Protein AF-A4RTH2-F1 (afdb_monomer)

Structure (mmCIF, N/CA/C/O backbone):
data_AF-A4RTH2-F1
#
_entry.id   AF-A4RTH2-F1
#
loop_
_atom_site.group_PDB
_atom_site.id
_atom_site.type_symbol
_atom_site.label_atom_id
_atom_site.label_alt_id
_atom_site.label_comp_id
_atom_site.label_asym_id
_atom_site.label_entity_id
_atom_site.label_seq_id
_atom_site.pdbx_PDB_ins_code
_atom_site.Cartn_x
_atom_site.Cartn_y
_atom_site.Cartn_z
_atom_site.occupancy
_atom_site.B_iso_or_equiv
_atom_site.auth_seq_id
_atom_site.auth_comp_id
_atom_site.auth_asym_id
_atom_site.auth_atom_id
_atom_site.pdbx_PDB_model_num
ATOM 1 N N . MET A 1 1 ? -49.898 46.839 69.688 1.00 31.91 1 MET A N 1
ATOM 2 C CA . MET A 1 1 ? -51.102 46.061 70.054 1.00 31.91 1 MET A CA 1
ATOM 3 C C . MET A 1 1 ? -50.926 44.658 69.497 1.00 31.91 1 MET A C 1
ATOM 5 O O . MET A 1 1 ? -50.673 44.602 68.300 1.00 31.91 1 MET A O 1
ATOM 9 N N . PRO A 1 2 ? -51.066 43.556 70.252 1.00 41.81 2 PRO A N 1
ATOM 10 C CA . PRO A 1 2 ? -51.029 43.333 71.705 1.00 41.81 2 PRO A CA 1
ATOM 11 C C . PRO A 1 2 ? -49.731 42.572 72.119 1.00 41.81 2 PRO A C 1
ATOM 13 O O . PRO A 1 2 ? -49.060 42.001 71.272 1.00 41.81 2 PRO A O 1
ATOM 16 N N . CYS A 1 3 ? -49.214 42.792 73.337 1.00 32.62 3 CYS A N 1
ATOM 17 C CA . CYS A 1 3 ? -49.199 41.840 74.478 1.00 32.62 3 CYS A CA 1
ATOM 18 C C . CYS A 1 3 ? -48.156 40.712 74.337 1.00 32.62 3 CYS A C 1
ATOM 20 O O . CYS A 1 3 ? -48.051 40.101 73.292 1.00 32.62 3 CYS A O 1
ATOM 22 N N . ALA A 1 4 ? -47.388 40.287 75.335 1.00 39.75 4 ALA A N 1
ATOM 23 C CA . ALA A 1 4 ? -47.245 40.568 76.764 1.00 39.75 4 ALA A CA 1
ATOM 24 C C . ALA A 1 4 ? -46.044 39.679 77.203 1.00 39.75 4 ALA A C 1
ATOM 26 O O . ALA A 1 4 ? -45.861 38.614 76.627 1.00 39.75 4 ALA A O 1
ATOM 27 N N . ARG A 1 5 ? -45.114 40.171 78.044 1.00 36.84 5 ARG A N 1
ATOM 28 C CA . ARG A 1 5 ? -44.850 39.686 79.430 1.00 36.84 5 ARG A CA 1
ATOM 29 C C . ARG A 1 5 ? -44.606 38.156 79.541 1.00 36.84 5 ARG A C 1
ATOM 31 O O . ARG A 1 5 ? -45.410 37.383 79.064 1.00 36.84 5 ARG A O 1
ATOM 38 N N . ALA A 1 6 ? -43.644 37.610 80.280 1.00 38.53 6 ALA A N 1
ATOM 39 C CA . ALA A 1 6 ? -42.723 38.108 81.296 1.00 38.53 6 ALA A CA 1
ATOM 40 C C . ALA A 1 6 ? -41.872 36.914 81.815 1.00 38.53 6 ALA A C 1
ATOM 42 O O . ALA A 1 6 ? -42.207 35.774 81.517 1.00 38.53 6 ALA A O 1
ATOM 43 N N . VAL A 1 7 ? -40.916 37.210 82.716 1.00 43.09 7 VAL A N 1
ATOM 44 C CA . VAL A 1 7 ? -40.439 36.363 83.850 1.00 43.09 7 VAL A CA 1
ATOM 45 C C . VAL A 1 7 ? -39.517 35.188 83.454 1.00 43.09 7 VAL A C 1
ATOM 47 O O . VAL A 1 7 ? -39.941 34.249 82.803 1.00 43.09 7 VAL A O 1
ATOM 50 N N . ALA A 1 8 ? -38.196 35.267 83.650 1.00 36.25 8 ALA A N 1
ATOM 51 C CA . ALA A 1 8 ? -37.380 35.227 84.882 1.00 36.25 8 ALA A CA 1
ATOM 52 C C . ALA A 1 8 ? -36.984 33.809 85.350 1.00 36.25 8 ALA A C 1
ATOM 54 O O . ALA A 1 8 ? -37.755 32.867 85.226 1.00 36.25 8 ALA A O 1
ATOM 55 N N . LEU A 1 9 ? -35.798 33.770 85.982 1.00 38.84 9 LEU A N 1
ATOM 56 C CA . LEU A 1 9 ? -35.181 32.732 86.830 1.00 38.84 9 LEU A CA 1
ATOM 57 C C . LEU A 1 9 ? -34.239 31.709 86.158 1.00 38.84 9 LEU A C 1
ATOM 59 O O . LEU A 1 9 ? -34.638 30.701 85.590 1.00 38.84 9 LEU A O 1
ATOM 63 N N . ALA A 1 10 ? -32.939 31.971 86.338 1.00 38.12 10 ALA A N 1
ATOM 64 C CA . ALA A 1 10 ? -31.862 30.974 86.437 1.00 38.12 10 ALA A CA 1
ATOM 65 C C . ALA A 1 10 ? -31.925 30.257 87.823 1.00 38.12 10 ALA A C 1
ATOM 67 O O . ALA A 1 10 ? -32.810 30.624 88.601 1.00 38.12 10 ALA A O 1
ATOM 68 N N . PRO A 1 11 ? -30.992 29.366 88.260 1.00 48.47 11 PRO A N 1
ATOM 69 C CA . PRO A 1 11 ? -29.831 28.744 87.599 1.00 48.47 11 PRO A CA 1
ATOM 70 C C . PRO A 1 11 ? -29.612 27.229 87.936 1.00 48.47 11 PRO A C 1
ATOM 72 O O . PRO A 1 11 ? -30.361 26.604 88.676 1.00 48.47 11 PRO A O 1
ATOM 75 N N . ALA A 1 12 ? -28.464 26.712 87.470 1.00 39.22 12 ALA A N 1
ATOM 76 C CA . ALA A 1 12 ? -27.583 25.724 88.121 1.00 39.22 12 ALA A CA 1
ATOM 77 C C . ALA A 1 12 ? -27.890 24.211 88.027 1.00 39.22 12 ALA A C 1
ATOM 79 O O . ALA A 1 12 ? -28.678 23.660 88.787 1.00 39.22 12 ALA A O 1
ATOM 80 N N . ARG A 1 13 ? -27.051 23.507 87.248 1.00 38.81 13 ARG A N 1
ATOM 81 C CA . ARG A 1 13 ? -26.022 22.574 87.767 1.00 38.81 13 ARG A CA 1
ATOM 82 C C . ARG A 1 13 ? -25.055 22.160 86.642 1.00 38.81 13 ARG A C 1
ATOM 84 O O . ARG A 1 13 ? -25.462 21.611 85.629 1.00 38.81 13 ARG A O 1
ATOM 91 N N . ALA A 1 14 ? -23.774 22.473 86.833 1.00 39.62 14 ALA A N 1
ATOM 92 C CA . ALA A 1 14 ? -22.625 21.945 86.084 1.00 39.62 14 ALA A CA 1
ATOM 93 C C . ALA A 1 14 ? -22.274 20.523 86.605 1.00 39.62 14 ALA A C 1
ATOM 95 O O . ALA A 1 14 ? -22.963 20.070 87.523 1.00 39.62 14 ALA A O 1
ATOM 96 N N . PRO A 1 15 ? -21.179 19.843 86.195 1.00 48.41 15 PRO A N 1
ATOM 97 C CA . PRO A 1 15 ? -20.229 20.082 85.096 1.00 48.41 15 PRO A CA 1
ATOM 98 C C . PRO A 1 15 ? -19.952 18.802 84.260 1.00 48.41 15 PRO A C 1
ATOM 100 O O . PRO A 1 15 ? -20.220 17.698 84.710 1.00 48.41 15 PRO A O 1
ATOM 103 N N . CYS A 1 16 ? -19.304 18.909 83.096 1.00 34.03 16 CYS A N 1
ATOM 104 C CA . CYS A 1 16 ? -18.166 18.025 82.803 1.00 34.03 16 CYS A CA 1
ATOM 105 C C . CYS A 1 16 ? -17.363 18.523 81.604 1.00 34.03 16 CYS A C 1
ATOM 107 O O . CYS A 1 16 ? -17.880 18.772 80.519 1.00 34.03 16 CYS A O 1
ATOM 109 N N . ALA A 1 17 ? -16.070 18.677 81.850 1.00 38.00 17 ALA A N 1
ATOM 110 C CA . ALA A 1 17 ? -15.058 19.051 80.889 1.00 38.00 17 ALA A CA 1
ATOM 111 C C . ALA A 1 17 ? -14.886 17.991 79.791 1.00 38.00 17 ALA A C 1
ATOM 113 O O . ALA A 1 17 ? -14.966 16.798 80.062 1.00 38.00 17 ALA A O 1
ATOM 114 N N . THR A 1 18 ? -14.506 18.418 78.586 1.00 42.62 18 THR A N 1
ATOM 115 C CA . THR A 1 18 ? -13.277 17.944 77.922 1.00 42.62 18 THR A CA 1
ATOM 116 C C . THR A 1 18 ? -12.949 18.816 76.708 1.00 42.62 18 THR A C 1
ATOM 118 O O . THR A 1 18 ? -13.814 19.333 76.011 1.00 42.62 18 THR A O 1
ATOM 121 N N . LYS A 1 19 ? -11.646 19.045 76.538 1.00 47.53 19 LYS A N 1
ATOM 122 C CA . LYS A 1 19 ? -10.991 19.963 75.598 1.00 47.53 19 LYS A CA 1
ATOM 123 C C . LYS A 1 19 ? -11.127 19.507 74.132 1.00 47.53 19 LYS A C 1
ATOM 125 O O . LYS A 1 19 ? -11.199 18.303 73.889 1.00 47.53 19 LYS A O 1
ATOM 130 N N . PRO A 1 20 ? -11.036 20.429 73.153 1.00 41.56 20 PRO A N 1
ATOM 131 C CA . PRO A 1 20 ? -11.010 20.086 71.736 1.00 41.56 20 PRO A CA 1
ATOM 132 C C . PRO A 1 20 ? -9.638 19.511 71.370 1.00 41.56 20 PRO A C 1
ATOM 134 O O . PRO A 1 20 ? -8.604 20.123 71.650 1.00 41.56 20 PRO A O 1
ATOM 137 N N . ARG A 1 21 ? -9.604 18.333 70.739 1.00 41.03 21 ARG A N 1
ATOM 138 C CA . ARG A 1 21 ? -8.368 17.769 70.185 1.00 41.03 21 ARG A CA 1
ATOM 139 C C . ARG A 1 21 ? -8.470 17.720 68.666 1.00 41.03 21 ARG A C 1
ATOM 141 O O . ARG A 1 21 ? -9.397 17.151 68.106 1.00 41.03 21 ARG A O 1
ATOM 148 N N . ALA A 1 22 ? -7.504 18.392 68.049 1.00 40.16 22 ALA A N 1
ATOM 149 C CA . ALA A 1 22 ? -7.327 18.610 66.626 1.00 40.16 22 ALA A CA 1
ATOM 150 C C . ALA A 1 22 ? -7.594 17.362 65.772 1.00 40.16 22 ALA A C 1
ATOM 152 O O . ALA A 1 22 ? -6.951 16.325 65.951 1.00 40.16 22 ALA A O 1
ATOM 153 N N . ASN A 1 23 ? -8.483 17.502 64.789 1.00 40.84 23 ASN A N 1
ATOM 154 C CA . ASN A 1 23 ? -8.697 16.491 63.765 1.00 40.84 23 ASN A CA 1
ATOM 155 C C . ASN A 1 23 ? -7.557 16.601 62.737 1.00 40.84 23 ASN A C 1
ATOM 157 O O . ASN A 1 23 ? -7.619 17.362 61.771 1.00 40.84 23 ASN A O 1
ATOM 161 N N . ARG A 1 24 ? -6.451 15.895 63.002 1.00 44.03 24 ARG A N 1
ATOM 162 C CA . ARG A 1 24 ? -5.384 15.686 62.020 1.00 44.03 24 ARG A CA 1
ATOM 163 C C . ARG A 1 24 ? -5.938 14.832 60.882 1.00 44.03 24 ARG A C 1
ATOM 165 O O . ARG A 1 24 ? -6.408 13.720 61.103 1.00 44.03 24 ARG A O 1
ATOM 172 N N . ARG A 1 25 ? -5.832 15.377 59.669 1.00 50.66 25 ARG A N 1
ATOM 173 C CA . ARG A 1 25 ? -6.026 14.709 58.379 1.00 50.66 25 ARG A CA 1
ATOM 174 C C . ARG A 1 25 ? -5.463 13.286 58.417 1.00 50.66 25 ARG A C 1
ATOM 176 O O . ARG A 1 25 ? -4.257 13.107 58.573 1.00 50.66 25 ARG A O 1
ATOM 183 N N . ARG A 1 26 ? -6.324 12.291 58.219 1.00 39.88 26 ARG A N 1
ATOM 184 C CA . ARG A 1 26 ? -5.911 10.941 57.834 1.00 39.88 26 ARG A CA 1
ATOM 185 C C . ARG A 1 26 ? -6.331 10.753 56.382 1.00 39.88 26 ARG A C 1
ATOM 187 O O . ARG A 1 26 ? -7.446 10.328 56.098 1.00 39.88 26 ARG A O 1
ATOM 194 N N . ALA A 1 27 ? -5.448 11.162 55.473 1.00 40.72 27 ALA A N 1
ATOM 195 C CA . ALA A 1 27 ? -5.504 10.693 54.099 1.00 40.72 27 ALA A CA 1
ATOM 196 C C . ALA A 1 27 ? -5.461 9.161 54.153 1.00 40.72 27 ALA A C 1
ATOM 198 O O . ALA A 1 27 ? -4.564 8.587 54.778 1.00 40.72 27 ALA A O 1
ATOM 199 N N . LYS A 1 28 ? -6.474 8.503 53.582 1.00 37.59 28 LYS A N 1
ATOM 200 C CA . LYS A 1 28 ? -6.401 7.066 53.322 1.00 37.59 28 LYS A CA 1
ATOM 201 C C . LYS A 1 28 ? -5.233 6.862 52.353 1.00 37.59 28 LYS A C 1
ATOM 203 O O . LYS A 1 28 ? -5.191 7.577 51.351 1.00 37.59 28 LYS A O 1
ATOM 208 N N . PRO A 1 29 ? -4.285 5.957 52.633 1.00 36.03 29 PRO A N 1
ATOM 209 C CA . PRO A 1 29 ? -3.288 5.613 51.639 1.00 36.03 29 PRO A CA 1
ATOM 210 C C . PRO A 1 29 ? -4.039 5.017 50.447 1.00 36.03 29 PRO A C 1
ATOM 212 O O . PRO A 1 29 ? -4.765 4.034 50.603 1.00 36.03 29 PRO A O 1
ATOM 215 N N . LEU A 1 30 ? -3.915 5.664 49.286 1.00 40.97 30 LEU A N 1
ATOM 216 C CA . LEU A 1 30 ? -4.189 5.030 48.005 1.00 40.97 30 LEU A CA 1
ATOM 217 C C . LEU A 1 30 ? -3.340 3.762 48.001 1.00 40.97 30 LEU A C 1
ATOM 219 O O . LEU A 1 30 ? -2.114 3.833 48.116 1.00 40.97 30 LEU A O 1
ATOM 223 N N . ALA A 1 31 ? -4.009 2.612 48.012 1.00 37.19 31 ALA A N 1
ATOM 224 C CA . ALA A 1 31 ? -3.344 1.339 47.848 1.00 37.19 31 ALA A CA 1
ATOM 225 C C . ALA A 1 31 ? -2.514 1.439 46.566 1.00 37.19 31 ALA A C 1
ATOM 227 O O . ALA A 1 31 ? -3.043 1.784 45.511 1.00 37.19 31 ALA A O 1
ATOM 228 N N . ARG A 1 32 ? -1.204 1.211 46.699 1.00 36.56 32 ARG A N 1
ATOM 229 C CA . ARG A 1 32 ? -0.312 0.958 45.572 1.00 36.56 32 ARG A CA 1
ATOM 230 C C . ARG A 1 32 ? -0.994 -0.081 44.688 1.00 36.56 32 ARG A C 1
ATOM 232 O O . ARG A 1 32 ? -1.203 -1.206 45.139 1.00 36.56 32 ARG A O 1
ATOM 239 N N . ALA A 1 33 ? -1.364 0.315 43.476 1.00 37.78 33 ALA A N 1
ATOM 240 C CA . ALA A 1 33 ? -1.639 -0.635 42.418 1.00 37.78 33 ALA A CA 1
ATOM 241 C C . ALA A 1 33 ? -0.356 -1.456 42.240 1.00 37.78 33 ALA A C 1
ATOM 243 O O . ALA A 1 33 ? 0.711 -0.891 42.003 1.00 37.78 33 ALA A O 1
ATOM 244 N N . ASN A 1 34 ? -0.441 -2.764 42.472 1.00 34.81 34 ASN A N 1
ATOM 245 C CA . ASN A 1 34 ? 0.628 -3.681 42.111 1.00 34.81 34 ASN A CA 1
ATOM 246 C C . ASN A 1 34 ? 0.790 -3.615 40.586 1.00 34.81 34 ASN A C 1
ATOM 248 O O . ASN A 1 34 ? -0.155 -3.906 39.854 1.00 34.81 34 ASN A O 1
ATOM 252 N N . GLU A 1 35 ? 1.981 -3.244 40.124 1.00 43.44 35 GLU A N 1
ATOM 253 C CA . GLU A 1 35 ? 2.410 -3.190 38.718 1.00 43.44 35 GLU A CA 1
ATOM 254 C C . GLU A 1 35 ? 2.535 -4.595 38.084 1.00 43.44 35 GLU A C 1
ATOM 256 O O . GLU A 1 35 ? 3.546 -4.925 37.477 1.00 43.44 35 GLU A O 1
ATOM 261 N N . GLY A 1 36 ? 1.532 -5.465 38.237 1.00 40.53 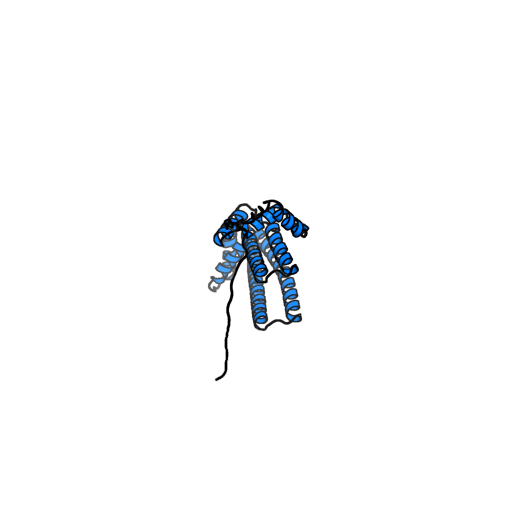36 GLY A N 1
ATOM 262 C CA . GLY A 1 36 ? 1.618 -6.847 37.743 1.00 40.53 36 GLY A CA 1
ATOM 263 C C . GLY A 1 36 ? 0.309 -7.520 37.339 1.00 40.53 36 GLY A C 1
ATOM 264 O O . GLY A 1 36 ? 0.354 -8.458 36.550 1.00 40.53 36 GLY A O 1
ATOM 265 N N . ASP A 1 37 ? -0.851 -7.047 37.808 1.00 41.03 37 ASP A N 1
ATOM 266 C CA . ASP A 1 37 ? -2.127 -7.745 37.554 1.00 41.03 37 ASP A CA 1
ATOM 267 C C . ASP A 1 37 ? -2.956 -7.137 36.410 1.00 41.03 37 ASP A C 1
ATOM 269 O O . ASP A 1 37 ? -3.650 -7.870 35.711 1.00 41.03 37 ASP A O 1
ATOM 273 N N . GLY A 1 38 ? -2.821 -5.835 36.127 1.00 42.66 38 GLY A N 1
ATOM 274 C CA . GLY A 1 38 ? -3.544 -5.193 35.017 1.00 42.66 38 GLY A CA 1
ATOM 275 C C . GLY A 1 38 ? -3.086 -5.675 33.636 1.00 42.66 38 GLY A C 1
ATOM 276 O O . GLY A 1 38 ? -3.906 -5.853 32.741 1.00 42.66 38 GLY A O 1
ATOM 277 N N . LEU A 1 39 ? -1.788 -5.967 33.482 1.00 40.88 39 LEU A N 1
ATOM 278 C CA . LEU A 1 39 ? -1.239 -6.579 32.268 1.00 40.88 39 LEU A CA 1
ATOM 279 C C . LEU A 1 39 ? -1.776 -7.993 32.068 1.00 40.88 39 LEU A C 1
ATOM 281 O O . LEU A 1 39 ? -2.090 -8.361 30.948 1.00 40.88 39 LEU A O 1
ATOM 285 N N . ARG A 1 40 ? -1.932 -8.774 33.141 1.00 37.41 40 ARG A N 1
ATOM 286 C CA . ARG A 1 40 ? -2.424 -10.152 33.066 1.00 37.41 40 ARG A CA 1
ATOM 287 C C . ARG A 1 40 ? -3.928 -10.223 32.800 1.00 37.41 40 ARG A C 1
ATOM 289 O O . ARG A 1 40 ? -4.359 -11.118 32.084 1.00 37.41 40 ARG A O 1
ATOM 296 N N . GLU A 1 41 ? -4.716 -9.284 33.321 1.00 44.94 41 GLU A N 1
ATOM 297 C CA . GLU A 1 41 ? -6.136 -9.139 32.967 1.00 44.94 41 GLU A CA 1
ATOM 298 C C . GLU A 1 41 ? -6.325 -8.602 31.541 1.00 44.94 41 GLU A C 1
ATOM 300 O O . GLU A 1 41 ? -7.181 -9.111 30.820 1.00 44.94 41 GLU A O 1
ATOM 305 N N . ALA A 1 42 ? -5.492 -7.657 31.088 1.00 49.75 42 ALA A N 1
ATOM 306 C CA . ALA A 1 42 ? -5.470 -7.217 29.692 1.00 49.75 42 ALA A CA 1
ATOM 307 C C . ALA A 1 42 ? -5.040 -8.351 28.743 1.00 49.75 42 ALA A C 1
ATOM 309 O O . ALA A 1 42 ? -5.654 -8.538 27.698 1.00 49.75 42 ALA A O 1
ATOM 310 N N . LEU A 1 43 ? -4.058 -9.166 29.143 1.00 42.56 43 LEU A N 1
ATOM 311 C CA . LEU A 1 43 ? -3.580 -10.340 28.406 1.00 42.56 43 LEU A CA 1
ATOM 312 C C . LEU A 1 43 ? -4.611 -11.480 28.408 1.00 42.56 43 LEU A C 1
ATOM 314 O O . LEU A 1 43 ? -4.782 -12.157 27.403 1.00 42.56 43 LEU A O 1
ATOM 318 N N . SER A 1 44 ? -5.341 -11.677 29.510 1.00 42.03 44 SER A N 1
ATOM 319 C CA . SER A 1 44 ? -6.430 -12.659 29.595 1.00 42.03 44 SER A CA 1
ATOM 320 C C . SER A 1 44 ? -7.662 -12.219 28.803 1.00 42.03 44 SER A C 1
ATOM 322 O O . SER A 1 44 ? -8.372 -13.073 28.283 1.00 42.03 44 SER A O 1
ATOM 324 N N . ALA A 1 45 ? -7.915 -10.913 28.673 1.00 49.44 45 ALA A N 1
ATOM 325 C CA . ALA A 1 45 ? -8.907 -10.384 27.737 1.00 49.44 45 ALA A CA 1
ATOM 326 C C . ALA A 1 45 ? -8.419 -10.485 26.280 1.00 49.44 45 ALA A C 1
ATOM 328 O O . ALA A 1 45 ? -9.225 -10.713 25.384 1.00 49.44 45 ALA A O 1
ATOM 329 N N . ALA A 1 46 ? -7.103 -10.403 26.060 1.00 43.12 46 ALA A N 1
ATOM 330 C CA . ALA A 1 46 ? -6.446 -10.666 24.785 1.00 43.12 46 ALA A CA 1
ATOM 331 C C . ALA A 1 46 ? -6.303 -12.165 24.457 1.00 43.12 46 ALA A C 1
ATOM 333 O O . ALA A 1 46 ? -5.785 -12.488 23.403 1.00 43.12 46 ALA A O 1
ATOM 334 N N . GLN A 1 47 ? -6.794 -13.105 25.280 1.00 37.19 47 GLN A N 1
ATOM 335 C CA . GLN A 1 47 ? -6.892 -14.529 24.897 1.00 37.19 47 GLN A CA 1
ATOM 336 C C . GLN A 1 47 ? -8.020 -14.816 23.887 1.00 37.19 47 GLN A C 1
ATOM 338 O O . GLN A 1 47 ? -8.250 -15.966 23.529 1.00 37.19 47 GLN A O 1
ATOM 343 N N . GLN A 1 48 ? -8.691 -13.774 23.387 1.00 45.25 48 GLN A N 1
ATOM 344 C CA . GLN A 1 48 ? -9.351 -13.779 22.078 1.00 45.25 48 GLN A CA 1
ATOM 345 C C . GLN A 1 48 ? -8.395 -13.317 20.960 1.00 45.25 48 GLN A C 1
ATOM 347 O O . GLN A 1 48 ? -8.840 -12.774 19.953 1.00 45.25 48 GLN A O 1
ATOM 352 N N . ALA A 1 49 ? -7.081 -13.465 21.154 1.00 45.84 49 ALA A N 1
ATOM 353 C CA . ALA A 1 49 ? -6.087 -13.190 20.131 1.00 45.84 49 ALA A CA 1
ATOM 354 C C . ALA A 1 49 ? -6.382 -14.069 18.906 1.00 45.84 49 ALA A C 1
ATOM 356 O O . ALA A 1 49 ? -6.594 -15.274 19.075 1.00 45.84 49 ALA A O 1
ATOM 357 N N . PRO A 1 50 ? -6.403 -13.493 17.693 1.00 51.28 50 PRO A N 1
ATOM 358 C CA . PRO A 1 50 ? -6.353 -14.266 16.459 1.00 51.28 50 PRO A CA 1
ATOM 359 C C . PRO A 1 50 ? -5.182 -15.259 16.513 1.00 51.28 50 PRO A C 1
ATOM 361 O O . PRO A 1 50 ? -4.147 -14.951 17.106 1.00 51.28 50 PRO A O 1
ATOM 364 N N . ASP A 1 51 ? -5.330 -16.434 15.891 1.00 56.56 51 ASP A N 1
ATOM 365 C CA . ASP A 1 51 ? -4.375 -17.559 15.972 1.00 56.56 51 ASP A CA 1
ATOM 366 C C . ASP A 1 51 ? -2.924 -17.208 15.545 1.00 56.56 51 ASP A C 1
ATOM 368 O O . ASP A 1 51 ? -2.006 -17.995 15.779 1.00 56.56 51 ASP A O 1
ATOM 372 N N . ASN A 1 52 ? -2.699 -16.018 14.972 1.00 61.66 52 ASN A N 1
ATOM 373 C CA . ASN A 1 52 ? -1.423 -15.544 14.437 1.00 61.66 52 ASN A CA 1
ATOM 374 C C . ASN A 1 52 ? -0.736 -14.433 15.264 1.00 61.66 52 ASN A C 1
ATOM 376 O O . ASN A 1 52 ? 0.348 -13.994 14.881 1.00 61.66 52 ASN A O 1
ATOM 380 N N . VAL A 1 53 ? -1.299 -13.989 16.399 1.00 74.69 53 VAL A N 1
ATOM 381 C CA . VAL A 1 53 ? -0.732 -12.870 17.185 1.00 74.69 53 VAL A CA 1
ATOM 382 C C . VAL A 1 53 ? 0.099 -13.361 18.371 1.00 74.69 53 VAL A C 1
ATOM 384 O O . VAL A 1 53 ? -0.392 -14.070 19.253 1.00 74.69 53 VAL A O 1
ATOM 387 N N . THR A 1 54 ? 1.365 -12.945 18.449 1.00 83.62 54 THR A N 1
ATOM 388 C CA . THR A 1 54 ? 2.263 -13.295 19.559 1.00 83.62 54 THR A CA 1
ATOM 389 C C . THR A 1 54 ? 2.216 -12.276 20.704 1.00 83.62 54 THR A C 1
ATOM 391 O O . THR A 1 54 ? 1.816 -11.124 20.547 1.00 83.62 54 THR A O 1
ATOM 394 N N . GLU A 1 55 ? 2.700 -12.665 21.890 1.00 84.81 55 GLU A N 1
ATOM 395 C CA . GLU A 1 55 ? 2.852 -11.743 23.032 1.00 84.81 55 GLU A CA 1
ATOM 396 C C . GLU A 1 55 ? 3.776 -10.555 22.700 1.00 84.81 55 GLU A C 1
ATOM 398 O O . GLU A 1 55 ? 3.578 -9.439 23.186 1.00 84.81 55 GLU A O 1
ATOM 403 N N . ARG A 1 56 ? 4.762 -10.776 21.820 1.00 86.38 56 ARG A N 1
ATOM 404 C CA . ARG A 1 56 ? 5.656 -9.723 21.331 1.00 86.38 56 ARG A CA 1
ATOM 405 C C . ARG A 1 56 ? 4.901 -8.696 20.490 1.00 86.38 56 ARG A C 1
ATOM 407 O O . ARG A 1 56 ? 5.165 -7.505 20.639 1.00 86.38 56 ARG A O 1
ATOM 414 N N . ASP A 1 57 ? 3.946 -9.136 19.679 1.00 87.56 57 ASP A N 1
ATOM 415 C CA . ASP A 1 57 ? 3.155 -8.252 18.825 1.00 87.56 57 ASP A CA 1
ATOM 416 C C . ASP A 1 57 ? 2.249 -7.336 19.655 1.00 87.56 57 ASP A C 1
ATOM 418 O O . ASP A 1 57 ? 2.233 -6.122 19.454 1.00 87.56 57 ASP A O 1
ATOM 422 N N . PHE A 1 58 ? 1.594 -7.883 20.686 1.00 87.31 58 PHE A N 1
ATOM 423 C CA . PHE A 1 58 ? 0.865 -7.070 21.663 1.00 87.31 58 PHE A CA 1
ATOM 424 C C . PHE A 1 58 ? 1.785 -6.102 22.406 1.00 87.31 58 PHE A C 1
ATOM 426 O O . PHE A 1 58 ? 1.426 -4.942 22.597 1.00 87.31 58 PHE A O 1
ATOM 433 N N . SER A 1 59 ? 2.976 -6.544 22.821 1.00 90.00 59 SER A N 1
ATOM 434 C CA . SER A 1 59 ? 3.942 -5.665 23.488 1.00 90.00 59 SER A CA 1
ATOM 435 C C . SER A 1 59 ? 4.331 -4.483 22.599 1.00 90.00 59 SER A C 1
ATOM 437 O O . SER A 1 59 ? 4.346 -3.347 23.070 1.00 90.00 59 SER A O 1
ATOM 439 N N . ASN A 1 60 ? 4.591 -4.733 21.318 1.00 88.69 60 ASN A N 1
ATOM 440 C CA . ASN A 1 60 ? 4.935 -3.708 20.340 1.00 88.69 60 ASN A CA 1
ATOM 441 C C . ASN A 1 60 ? 3.767 -2.754 20.064 1.00 88.69 60 ASN A C 1
ATOM 443 O O . ASN A 1 60 ? 3.956 -1.541 20.114 1.00 88.69 60 ASN A O 1
ATOM 447 N N . TYR A 1 61 ? 2.551 -3.276 19.906 1.00 91.75 61 TYR A N 1
ATOM 448 C CA . TYR A 1 61 ? 1.342 -2.458 19.820 1.00 91.75 61 TYR A CA 1
ATOM 449 C C . TYR A 1 61 ? 1.174 -1.543 21.048 1.00 91.75 61 TYR A C 1
ATOM 451 O O . TYR A 1 61 ? 0.971 -0.336 20.913 1.00 91.75 61 TYR A O 1
ATOM 459 N N . TYR A 1 62 ? 1.331 -2.078 22.263 1.00 90.94 62 TYR A N 1
ATOM 460 C CA . TYR A 1 62 ? 1.205 -1.279 23.484 1.00 90.94 62 TYR A CA 1
ATOM 461 C C . TYR A 1 62 ? 2.317 -0.242 23.652 1.00 90.94 62 TYR A C 1
ATOM 463 O O . TYR A 1 62 ? 2.082 0.765 24.316 1.00 90.94 62 TYR A O 1
ATOM 471 N N . LYS A 1 63 ? 3.510 -0.434 23.073 1.00 89.50 63 LYS A N 1
ATOM 472 C CA . LYS A 1 63 ? 4.531 0.629 23.052 1.00 89.50 63 LYS A CA 1
ATOM 473 C C . LYS A 1 63 ? 4.018 1.854 22.297 1.00 89.50 63 LYS A C 1
ATOM 475 O O . LYS A 1 63 ? 4.154 2.954 22.813 1.00 89.50 63 LYS A O 1
ATOM 480 N N . VAL A 1 64 ? 3.376 1.645 21.146 1.00 89.88 64 VAL A N 1
ATOM 481 C CA . VAL A 1 64 ? 2.784 2.719 20.330 1.00 89.88 64 VAL A CA 1
ATOM 482 C C . VAL A 1 64 ? 1.580 3.346 21.028 1.00 89.88 64 VAL A C 1
ATOM 484 O O . VAL A 1 64 ? 1.456 4.564 21.080 1.00 89.88 64 VAL A O 1
ATOM 487 N N . LEU A 1 65 ? 0.707 2.531 21.628 1.00 89.12 65 LEU A N 1
ATOM 488 C CA . LEU A 1 65 ? -0.472 3.039 22.335 1.00 89.12 65 LEU A CA 1
ATOM 489 C C . LEU A 1 65 ? -0.109 3.883 23.571 1.00 89.12 65 LEU A C 1
ATOM 491 O O . LEU A 1 65 ? -0.852 4.789 23.940 1.00 89.12 65 LEU A O 1
ATOM 495 N N . ASN A 1 66 ? 1.013 3.572 24.225 1.00 89.00 66 ASN A N 1
ATOM 496 C CA . ASN A 1 66 ? 1.481 4.279 25.418 1.00 89.00 66 ASN A CA 1
ATOM 497 C C . ASN A 1 66 ? 2.371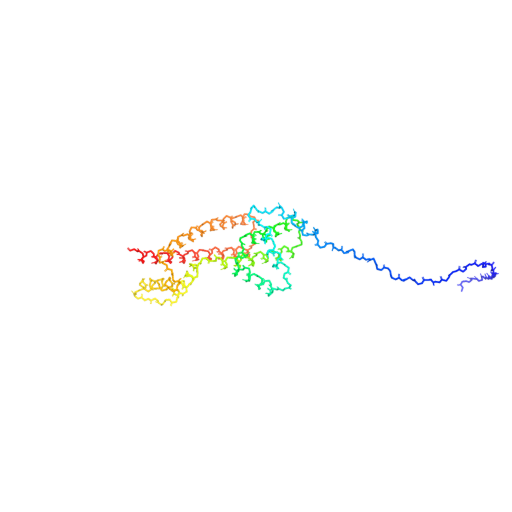 5.495 25.110 1.00 89.00 66 ASN A C 1
ATOM 499 O O . ASN A 1 66 ? 2.842 6.138 26.053 1.00 89.00 66 ASN A O 1
ATOM 503 N N . SER A 1 67 ? 2.605 5.818 23.836 1.00 89.06 67 SER A N 1
ATOM 504 C CA . SER A 1 67 ? 3.322 7.030 23.441 1.00 89.06 67 SER A CA 1
ATOM 505 C C . SER A 1 67 ? 2.592 8.278 23.943 1.00 89.06 67 SER A C 1
ATOM 507 O O . SER A 1 67 ? 1.365 8.381 23.895 1.00 89.06 67 SER A O 1
ATOM 509 N N . GLN A 1 68 ? 3.353 9.241 24.460 1.00 82.12 68 GLN A N 1
ATOM 510 C CA . GLN A 1 68 ? 2.817 10.441 25.105 1.00 82.12 68 GLN A CA 1
ATOM 511 C C . GLN A 1 68 ? 2.516 11.558 24.105 1.00 82.12 68 GLN A C 1
ATOM 513 O O . GLN A 1 68 ? 1.810 12.512 24.446 1.00 82.12 68 GLN A O 1
ATOM 518 N N . SER A 1 69 ? 3.032 11.446 22.881 1.00 84.38 69 SER A N 1
ATOM 519 C CA . SER A 1 69 ? 2.743 12.359 21.782 1.00 84.38 69 SER A CA 1
ATOM 520 C C . SER A 1 69 ? 2.703 11.635 20.428 1.00 84.38 69 SER A C 1
ATOM 522 O O . SER A 1 69 ? 3.229 10.524 20.307 1.00 84.38 69 SER A O 1
ATOM 524 N N . PRO A 1 70 ? 2.090 12.251 19.397 1.00 82.06 70 PRO A N 1
ATOM 525 C CA . PRO A 1 70 ? 2.106 11.718 18.035 1.00 82.06 70 PRO A CA 1
ATOM 526 C C . PRO A 1 70 ? 3.522 11.541 17.474 1.00 82.06 70 PRO A C 1
ATOM 528 O O . PRO A 1 70 ? 3.785 10.568 16.776 1.00 82.06 70 PRO A O 1
ATOM 531 N N . GLU A 1 71 ? 4.441 12.450 17.802 1.00 86.56 71 GLU A N 1
ATOM 532 C CA . GLU A 1 71 ? 5.834 12.386 17.349 1.00 86.56 71 GLU A CA 1
ATOM 533 C C . GLU A 1 71 ? 6.560 11.177 17.953 1.00 86.56 71 GLU A C 1
ATOM 535 O O . GLU A 1 71 ? 7.259 10.462 17.243 1.00 86.56 71 GLU A O 1
ATOM 540 N N . GLU A 1 72 ? 6.341 10.894 19.241 1.00 87.69 72 GLU A N 1
ATOM 541 C CA . GLU A 1 72 ? 6.903 9.706 19.895 1.00 87.69 72 GLU A CA 1
ATOM 542 C C . GLU A 1 72 ? 6.321 8.413 19.305 1.00 87.69 72 GLU A C 1
ATOM 544 O O . GLU A 1 72 ? 7.055 7.455 19.072 1.00 87.69 72 GLU A O 1
ATOM 549 N N . ALA A 1 73 ? 5.013 8.381 19.025 1.00 86.50 73 ALA A N 1
ATOM 550 C CA . ALA A 1 73 ? 4.382 7.233 18.376 1.00 86.50 73 ALA A CA 1
ATOM 551 C C . ALA A 1 73 ? 5.001 6.964 16.998 1.00 86.50 73 ALA A C 1
ATOM 553 O O . ALA A 1 73 ? 5.279 5.812 16.661 1.00 86.50 73 ALA A O 1
ATOM 554 N N . GLN A 1 74 ? 5.272 8.026 16.237 1.00 87.56 74 GLN A N 1
ATOM 555 C CA . GLN A 1 74 ? 5.922 7.928 14.939 1.00 87.56 74 GLN A CA 1
ATOM 556 C C . GLN A 1 74 ? 7.355 7.402 15.044 1.00 87.56 74 GLN A C 1
ATOM 558 O O . GLN A 1 74 ? 7.698 6.456 14.342 1.00 87.56 74 GLN A O 1
ATOM 563 N N . GLU A 1 75 ? 8.170 7.931 15.959 1.00 88.81 75 GLU A N 1
ATOM 564 C CA . GLU A 1 75 ? 9.537 7.436 16.175 1.00 88.81 75 GLU A CA 1
ATOM 565 C C . GLU A 1 75 ? 9.563 5.951 16.570 1.00 88.81 75 GLU A C 1
ATOM 567 O O . GLU A 1 75 ? 10.409 5.190 16.091 1.00 88.81 75 GLU A O 1
ATOM 572 N N . VAL A 1 76 ? 8.623 5.515 17.416 1.00 89.31 76 VAL A N 1
ATOM 573 C CA . VAL A 1 76 ? 8.494 4.105 17.810 1.00 89.31 76 VAL A CA 1
ATOM 574 C C . VAL A 1 76 ? 8.122 3.241 16.607 1.00 89.31 76 VAL A C 1
ATOM 576 O O . VAL A 1 76 ? 8.734 2.192 16.405 1.00 89.31 76 VAL A O 1
ATOM 579 N N . VAL A 1 77 ? 7.157 3.665 15.791 1.00 89.12 77 VAL A N 1
ATOM 580 C CA . VAL A 1 77 ? 6.740 2.920 14.594 1.00 89.12 77 VAL A CA 1
ATOM 581 C C . VAL A 1 77 ? 7.848 2.865 13.544 1.00 89.12 77 VAL A C 1
ATOM 583 O O . VAL A 1 77 ? 8.110 1.787 13.010 1.00 89.12 77 VAL A O 1
ATOM 586 N N . ASP A 1 78 ? 8.564 3.962 13.314 1.00 87.00 78 ASP A N 1
ATOM 587 C CA . ASP A 1 78 ? 9.705 4.010 12.398 1.00 87.00 78 ASP A CA 1
ATOM 588 C C . ASP A 1 78 ? 10.835 3.077 12.867 1.00 87.00 78 ASP A C 1
ATOM 590 O O . ASP A 1 78 ? 11.405 2.324 12.073 1.00 87.00 78 ASP A O 1
ATOM 594 N N . ALA A 1 79 ? 11.122 3.049 14.173 1.00 87.94 79 ALA A N 1
ATOM 595 C CA . ALA A 1 79 ? 12.106 2.136 14.750 1.00 87.94 79 ALA A CA 1
ATOM 596 C C . ALA A 1 79 ? 11.672 0.663 14.639 1.00 87.94 79 ALA A C 1
ATOM 598 O O . ALA A 1 79 ? 12.493 -0.205 14.323 1.00 87.94 79 ALA A O 1
ATOM 599 N N . MET A 1 80 ? 10.389 0.363 14.863 1.00 87.56 80 MET A N 1
ATOM 600 C CA . MET A 1 80 ? 9.845 -0.990 14.695 1.00 87.56 80 MET A CA 1
ATOM 601 C C . MET A 1 80 ? 9.888 -1.434 13.232 1.00 87.56 80 MET A C 1
ATOM 603 O O . MET A 1 80 ? 10.262 -2.569 12.950 1.00 87.56 80 MET A O 1
ATOM 607 N N . SER A 1 81 ? 9.565 -0.536 12.303 1.00 85.69 81 SER A N 1
ATOM 608 C CA . SER A 1 81 ? 9.670 -0.765 10.862 1.00 85.69 81 SER A CA 1
ATOM 609 C C . SER A 1 81 ? 11.112 -1.094 10.458 1.00 85.69 81 SER A C 1
ATOM 611 O O . SER A 1 81 ? 11.377 -2.161 9.905 1.00 85.69 81 SER A O 1
ATOM 613 N N . ALA A 1 82 ? 12.077 -0.256 10.852 1.00 82.94 82 ALA A N 1
ATOM 614 C CA . ALA A 1 82 ? 13.492 -0.450 10.531 1.00 82.94 82 ALA A CA 1
ATOM 615 C C . ALA A 1 82 ? 14.10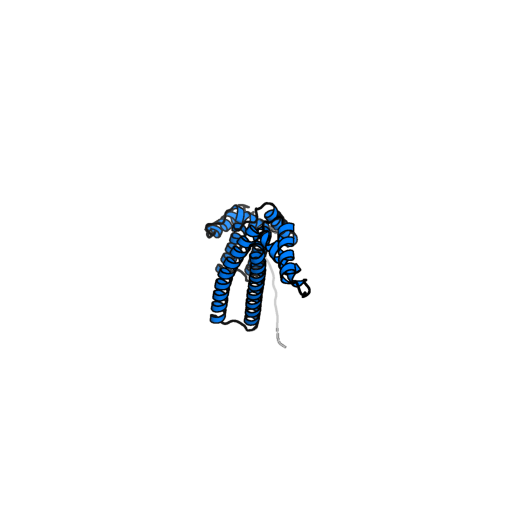1 -1.735 11.127 1.00 82.94 82 ALA A C 1
ATOM 617 O O . ALA A 1 82 ? 15.057 -2.284 10.579 1.00 82.94 82 ALA A O 1
ATOM 618 N N . SER A 1 83 ? 13.571 -2.209 12.257 1.00 83.69 83 SER A N 1
ATOM 619 C CA . SER A 1 83 ? 14.032 -3.427 12.936 1.00 83.69 83 SER A CA 1
ATOM 620 C C . SER A 1 83 ? 13.253 -4.692 12.555 1.00 83.69 83 SER A C 1
ATOM 622 O O . SER A 1 83 ? 13.604 -5.776 13.025 1.00 83.69 83 SER A O 1
ATOM 624 N N . GLY A 1 84 ? 12.223 -4.581 11.706 1.00 80.31 84 GLY A N 1
ATOM 625 C CA . GLY A 1 84 ? 11.354 -5.698 11.316 1.00 80.31 84 GLY A CA 1
ATOM 626 C C . GLY A 1 84 ? 10.410 -6.173 12.429 1.00 80.31 84 GLY A C 1
ATOM 627 O O . GLY A 1 84 ? 9.894 -7.286 12.380 1.00 80.31 84 GLY A O 1
ATOM 628 N N . GLU A 1 85 ? 10.209 -5.351 13.458 1.00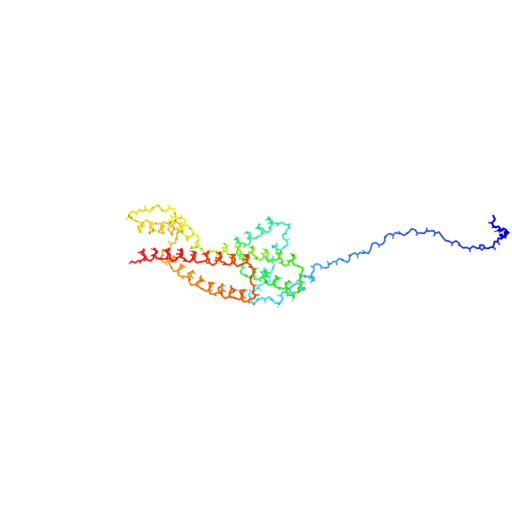 86.94 85 GLU A N 1
ATOM 629 C CA . GLU A 1 85 ? 9.312 -5.616 14.585 1.00 86.94 85 GLU A CA 1
ATOM 630 C C . GLU A 1 85 ? 7.875 -5.136 14.341 1.00 86.94 85 GLU A C 1
ATOM 632 O O . GLU A 1 85 ? 6.976 -5.500 15.103 1.00 86.94 85 GLU A O 1
ATOM 637 N N . LEU A 1 86 ? 7.656 -4.338 13.291 1.00 86.81 86 LEU A N 1
ATOM 638 C CA . LEU A 1 86 ? 6.331 -3.996 12.783 1.00 86.81 86 LEU A CA 1
ATOM 639 C C . LEU A 1 86 ? 5.834 -5.149 11.900 1.00 86.81 86 LEU A C 1
ATOM 641 O O . LEU A 1 86 ? 6.105 -5.192 10.701 1.00 86.81 86 LEU A O 1
ATOM 645 N N . THR A 1 87 ? 5.162 -6.115 12.520 1.00 87.69 87 THR A N 1
ATOM 646 C CA . THR A 1 87 ? 4.648 -7.335 11.879 1.00 87.69 87 THR A CA 1
ATOM 647 C C . THR A 1 87 ? 3.145 -7.228 11.601 1.00 87.69 87 THR A C 1
ATOM 649 O O . THR A 1 87 ? 2.457 -6.374 12.163 1.00 87.69 87 THR A O 1
ATOM 652 N N . GLU A 1 88 ? 2.611 -8.146 10.788 1.00 84.88 88 GLU A N 1
ATOM 653 C CA . GLU A 1 88 ? 1.160 -8.312 10.612 1.00 84.88 88 GLU A CA 1
ATOM 654 C C . GLU A 1 88 ? 0.464 -8.548 11.961 1.00 84.88 88 GLU A C 1
ATOM 656 O O . GLU A 1 88 ? -0.564 -7.938 12.244 1.00 84.88 88 GLU A O 1
ATOM 661 N N . GLY A 1 89 ? 1.090 -9.323 12.855 1.00 85.25 89 GLY A N 1
ATOM 662 C CA . GLY A 1 89 ? 0.584 -9.567 14.204 1.00 85.25 89 GLY A CA 1
ATOM 663 C C . GLY A 1 89 ? 0.416 -8.289 15.035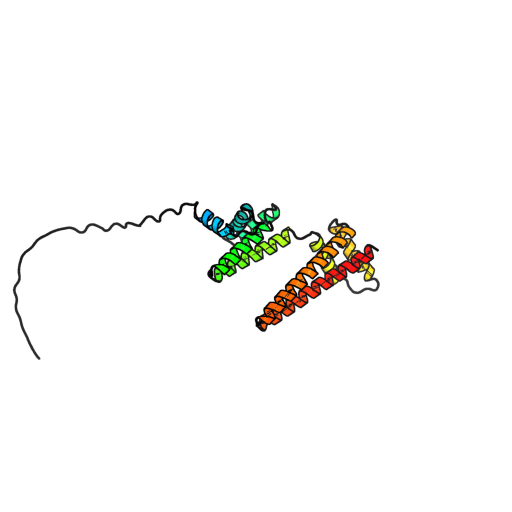 1.00 85.25 89 GLY A C 1
ATOM 664 O O . GLY A 1 89 ? -0.520 -8.195 15.825 1.00 85.25 89 GLY A O 1
ATOM 665 N N . VAL A 1 90 ? 1.273 -7.272 14.858 1.00 88.69 90 VAL A N 1
ATOM 666 C CA . VAL A 1 90 ? 1.124 -5.973 15.553 1.00 88.69 90 VAL A CA 1
ATOM 667 C C . VAL A 1 90 ? -0.125 -5.236 15.065 1.00 88.69 90 VAL A C 1
ATOM 669 O O . VAL A 1 90 ? -0.846 -4.633 15.863 1.00 88.69 90 VAL A O 1
ATOM 672 N N . VAL A 1 91 ? -0.408 -5.310 13.764 1.00 88.56 91 VAL A N 1
ATOM 673 C CA . VAL A 1 91 ? -1.604 -4.714 13.154 1.00 88.56 91 VAL A CA 1
ATOM 674 C C . VAL A 1 91 ? -2.864 -5.477 13.580 1.00 88.56 91 VAL A C 1
ATOM 676 O O . VAL A 1 91 ? -3.857 -4.861 13.973 1.00 88.56 91 VAL A O 1
ATOM 679 N N . GLU A 1 92 ? -2.816 -6.810 13.596 1.00 86.62 92 GLU A N 1
ATOM 680 C CA . GLU A 1 92 ? -3.902 -7.659 14.098 1.00 86.62 92 GLU A CA 1
ATOM 681 C C . GLU A 1 92 ? -4.177 -7.429 15.593 1.00 86.62 92 GLU A C 1
ATOM 683 O O . GLU A 1 92 ? -5.336 -7.383 16.007 1.00 86.62 92 GLU A O 1
ATOM 688 N N . ALA A 1 93 ? -3.141 -7.214 16.411 1.00 87.56 93 ALA A N 1
ATOM 689 C CA . ALA A 1 93 ? -3.289 -6.866 17.825 1.00 87.56 93 ALA A CA 1
ATOM 690 C C . ALA A 1 93 ? -4.047 -5.539 18.014 1.00 87.56 93 ALA A C 1
ATOM 692 O O . ALA A 1 93 ? -4.916 -5.429 18.891 1.00 87.56 93 ALA A O 1
ATOM 693 N N . ALA A 1 94 ? -3.753 -4.540 17.176 1.00 88.38 94 ALA A N 1
ATOM 694 C CA . ALA A 1 94 ? -4.467 -3.266 17.169 1.00 88.38 94 ALA A CA 1
ATOM 695 C C . ALA A 1 94 ? -5.938 -3.452 16.758 1.00 88.38 94 ALA A C 1
ATOM 697 O O . ALA A 1 94 ? -6.838 -2.970 17.453 1.00 88.38 94 ALA A O 1
ATOM 698 N N . LEU A 1 95 ? -6.191 -4.226 15.695 1.00 86.94 95 LEU A N 1
ATOM 699 C CA . LEU A 1 95 ? -7.540 -4.549 15.224 1.00 86.94 95 LEU A CA 1
ATOM 700 C C . LEU A 1 95 ? -8.363 -5.274 16.298 1.00 86.94 95 LEU A C 1
ATOM 702 O O . LEU A 1 95 ? -9.488 -4.870 16.595 1.00 86.94 95 LEU A O 1
ATOM 706 N N . ALA A 1 96 ? -7.793 -6.306 16.923 1.00 86.69 96 ALA A N 1
ATOM 707 C CA . ALA A 1 96 ? -8.446 -7.074 17.979 1.00 86.69 96 ALA A CA 1
ATOM 708 C C . ALA A 1 96 ? -8.788 -6.192 19.189 1.00 86.69 96 ALA A C 1
ATOM 710 O O . ALA A 1 96 ? -9.872 -6.306 19.770 1.00 86.69 96 ALA A O 1
ATOM 711 N N . THR A 1 97 ? -7.893 -5.267 19.551 1.00 87.00 97 THR A N 1
ATOM 712 C CA . THR A 1 97 ? -8.123 -4.317 20.648 1.00 87.00 97 THR A CA 1
ATOM 713 C C . THR A 1 97 ? -9.272 -3.356 20.324 1.00 87.00 97 THR A C 1
ATOM 715 O O . THR A 1 97 ? -10.142 -3.136 21.171 1.00 87.00 97 THR A O 1
ATOM 718 N N . MET A 1 98 ? -9.323 -2.836 19.095 1.00 88.56 98 MET A N 1
ATOM 719 C CA . MET A 1 98 ? -10.407 -1.974 18.614 1.00 88.56 98 MET A CA 1
ATOM 720 C C . MET A 1 98 ? -11.758 -2.708 18.611 1.00 88.56 98 MET A C 1
ATOM 722 O O . MET A 1 98 ? -12.709 -2.238 19.234 1.00 88.56 98 MET A O 1
ATOM 726 N N . GLN A 1 99 ? -11.834 -3.894 17.997 1.00 85.56 99 GLN A N 1
ATOM 727 C CA . GLN A 1 99 ? -13.060 -4.705 17.941 1.00 85.56 99 GLN A CA 1
ATOM 728 C C . GLN A 1 99 ? -13.552 -5.104 19.339 1.00 85.56 99 GLN A C 1
ATOM 730 O O . GLN A 1 99 ? -14.751 -5.095 19.628 1.00 85.56 99 GLN A O 1
ATOM 735 N N . THR A 1 100 ? -12.624 -5.410 20.249 1.00 86.50 100 THR A N 1
ATOM 736 C CA . THR A 1 100 ? -12.960 -5.702 21.645 1.00 86.50 100 THR A CA 1
ATOM 737 C C . THR A 1 100 ? -13.581 -4.483 22.327 1.00 86.50 100 THR A C 1
ATOM 739 O O . THR A 1 100 ? -14.587 -4.630 23.023 1.00 86.50 100 THR A O 1
ATOM 742 N N . ALA A 1 101 ? -13.027 -3.284 22.128 1.00 84.31 101 ALA A N 1
ATOM 743 C CA . ALA A 1 101 ? -13.582 -2.050 22.682 1.00 84.31 101 ALA A CA 1
ATOM 744 C C . ALA A 1 101 ? -14.989 -1.753 22.128 1.00 84.31 101 ALA A C 1
ATOM 746 O O . ALA A 1 101 ? -15.894 -1.423 22.898 1.00 84.31 101 ALA A O 1
ATOM 747 N N . GLU A 1 102 ? -15.202 -1.958 20.826 1.00 82.38 102 GLU A N 1
ATOM 748 C CA . GLU A 1 102 ? -16.520 -1.841 20.188 1.00 82.38 102 GLU A CA 1
ATOM 749 C C . GLU A 1 102 ? -17.535 -2.816 20.792 1.00 82.38 102 GLU A C 1
ATOM 751 O O . GLU A 1 102 ? -18.624 -2.413 21.201 1.00 82.38 102 GLU A O 1
ATOM 756 N N . SER A 1 103 ? -17.161 -4.092 20.922 1.00 83.31 103 SER A N 1
ATOM 757 C CA . SER A 1 103 ? -18.045 -5.133 21.465 1.00 83.31 103 SER A CA 1
ATOM 758 C C . SER A 1 103 ? -18.437 -4.893 22.927 1.00 83.31 103 SER A C 1
ATOM 760 O O . SER A 1 103 ? -19.536 -5.254 23.350 1.00 83.31 103 SER A O 1
ATOM 762 N N . LYS A 1 104 ? -17.556 -4.246 23.702 1.00 87.75 104 LYS A N 1
ATOM 763 C CA . LYS A 1 104 ? -17.796 -3.871 25.101 1.00 87.75 104 LYS A CA 1
ATOM 764 C C . LYS A 1 104 ? -18.638 -2.603 25.246 1.00 87.75 104 LYS A C 1
ATOM 766 O O . LYS A 1 104 ? -19.019 -2.270 26.367 1.00 87.75 104 LYS A O 1
ATOM 771 N N . GLY A 1 105 ? -18.943 -1.913 24.146 1.00 85.81 105 GLY A N 1
ATOM 772 C CA . GLY A 1 105 ? -19.649 -0.636 24.181 1.00 85.81 105 GLY A CA 1
ATOM 773 C C . GLY A 1 105 ? -18.833 0.454 24.873 1.00 85.81 105 GLY A C 1
ATOM 774 O O . GLY A 1 105 ? -19.393 1.258 25.620 1.00 85.81 105 GLY A O 1
ATOM 775 N N . GLU A 1 106 ? -17.511 0.454 24.668 1.00 90.69 106 GLU A N 1
ATOM 776 C CA . GLU A 1 106 ? -16.640 1.527 25.144 1.00 90.69 106 GLU A CA 1
ATOM 777 C C . GLU A 1 106 ? -17.053 2.881 24.560 1.00 90.69 106 GLU A C 1
ATOM 779 O O . GLU A 1 106 ? -17.796 2.991 23.580 1.00 90.69 106 GLU A O 1
ATOM 784 N N . ARG A 1 107 ? -16.559 3.950 25.186 1.00 88.62 107 ARG A N 1
ATOM 785 C CA . ARG A 1 107 ? -16.872 5.315 24.755 1.00 88.62 107 ARG A CA 1
ATOM 786 C C . ARG A 1 107 ? -16.480 5.524 23.280 1.00 88.62 107 ARG A C 1
ATOM 788 O O . ARG A 1 107 ? -15.365 5.140 22.913 1.00 88.62 107 ARG A O 1
ATOM 795 N N . PRO A 1 108 ? -17.325 6.171 22.452 1.00 86.12 108 PRO A N 1
ATOM 796 C CA . PRO A 1 108 ? -17.038 6.383 21.032 1.00 86.12 108 PRO A CA 1
ATOM 797 C C . PRO A 1 108 ? -15.689 7.057 20.771 1.00 86.12 108 PRO A C 1
ATOM 799 O O . PRO A 1 108 ? -15.021 6.734 19.796 1.00 86.12 108 PRO A O 1
ATOM 802 N N . GLU A 1 109 ? -15.257 7.955 21.658 1.00 87.25 109 GLU A N 1
ATOM 803 C CA . GLU A 1 109 ? -13.970 8.642 21.545 1.00 87.25 109 GLU A CA 1
ATOM 804 C C . GLU A 1 109 ? -12.780 7.687 21.718 1.00 87.25 109 GLU A C 1
ATOM 806 O O . GLU A 1 109 ? -11.749 7.869 21.076 1.00 87.25 109 GLU A O 1
ATOM 811 N N . ILE A 1 110 ? -12.921 6.650 22.553 1.00 85.69 110 ILE A N 1
ATOM 812 C CA . ILE A 1 110 ? -11.892 5.616 22.734 1.00 85.69 110 ILE A CA 1
ATOM 813 C C . ILE A 1 110 ? -11.821 4.742 21.487 1.00 85.69 110 ILE A C 1
ATOM 815 O O . ILE A 1 110 ? -10.734 4.500 20.977 1.00 85.69 110 ILE A O 1
ATOM 819 N N . VAL A 1 111 ? -12.973 4.294 20.982 1.00 83.31 111 VAL A N 1
ATOM 820 C CA . VAL A 1 111 ? -13.040 3.472 19.766 1.00 83.31 111 VAL A CA 1
ATOM 821 C C . VAL A 1 111 ? -12.438 4.223 18.576 1.00 83.31 111 VAL A C 1
ATOM 823 O O . VAL A 1 111 ? -11.626 3.661 17.851 1.00 83.31 111 VAL A O 1
ATOM 826 N N . GLN A 1 112 ? -12.762 5.509 18.419 1.00 85.00 112 GLN A N 1
ATOM 827 C CA . GLN A 1 112 ? -12.182 6.374 17.386 1.00 85.00 112 GLN A CA 1
ATOM 828 C C . GLN A 1 112 ? -10.661 6.511 17.522 1.00 85.00 112 GLN A C 1
ATOM 830 O O . GLN A 1 112 ? -9.948 6.406 16.529 1.00 85.00 112 GLN A O 1
ATOM 835 N N . ALA A 1 113 ? -10.147 6.701 18.740 1.00 84.62 113 ALA A N 1
ATOM 836 C CA . ALA A 1 113 ? -8.705 6.768 18.966 1.00 84.62 113 ALA A CA 1
ATOM 837 C C . ALA A 1 113 ? -8.006 5.442 18.617 1.00 84.62 113 ALA A C 1
ATOM 839 O O . ALA A 1 113 ? -6.989 5.447 17.929 1.00 84.62 113 ALA A O 1
ATOM 840 N N . LEU A 1 114 ? -8.574 4.306 19.038 1.00 86.88 114 LEU A N 1
ATOM 841 C CA . LEU A 1 114 ? -8.052 2.974 18.711 1.00 86.88 114 LEU A CA 1
ATOM 842 C C . LEU A 1 114 ? -8.086 2.703 17.205 1.00 86.88 114 LEU A C 1
ATOM 844 O O . LEU A 1 114 ? -7.131 2.150 16.666 1.00 86.88 114 LEU A O 1
ATOM 848 N N . LYS A 1 115 ? -9.149 3.140 16.526 1.00 86.12 115 LYS A N 1
ATOM 849 C CA . LYS A 1 115 ? -9.263 3.066 15.071 1.00 86.12 115 LYS A CA 1
ATOM 850 C C . LYS A 1 115 ? -8.163 3.871 14.378 1.00 86.12 115 LYS A C 1
ATOM 852 O O . LYS A 1 115 ? -7.509 3.333 13.494 1.00 86.12 115 LYS A O 1
ATOM 857 N N . GLY A 1 116 ? -7.899 5.100 14.823 1.00 83.31 116 GLY A N 1
ATOM 858 C CA . GLY A 1 116 ? -6.811 5.915 14.274 1.00 83.31 116 GLY A CA 1
ATOM 859 C C . GLY A 1 116 ? -5.429 5.276 14.463 1.00 83.31 116 GLY A C 1
ATOM 860 O O . GLY A 1 116 ? -4.610 5.299 13.550 1.00 83.31 116 GLY A O 1
ATOM 861 N N . VAL A 1 117 ? -5.177 4.645 15.617 1.00 86.94 117 VAL A N 1
ATOM 862 C CA . VAL A 1 117 ? -3.926 3.900 15.858 1.00 86.94 117 VAL A CA 1
ATOM 863 C C . VAL A 1 117 ? -3.829 2.669 14.953 1.00 86.94 117 VAL A C 1
ATOM 865 O O . VAL A 1 117 ? -2.769 2.415 14.388 1.00 86.94 117 VAL A O 1
ATOM 868 N N . PHE A 1 118 ? -4.920 1.917 14.792 1.00 88.25 118 PHE A N 1
ATOM 869 C CA . PHE A 1 118 ? -4.975 0.774 13.881 1.00 88.25 118 PHE A CA 1
ATOM 870 C C . PHE A 1 118 ? -4.691 1.187 12.430 1.00 88.25 118 PHE A C 1
ATOM 872 O O . PHE A 1 118 ? -3.827 0.589 11.795 1.00 88.25 118 PHE A O 1
ATOM 879 N N . GLU A 1 119 ? -5.365 2.225 11.929 1.00 86.50 119 GLU A N 1
ATOM 880 C CA . GLU A 1 119 ? -5.169 2.741 10.568 1.00 86.50 119 GLU A CA 1
ATOM 881 C C . GLU A 1 119 ? -3.721 3.200 10.356 1.00 86.50 119 GLU A C 1
ATOM 883 O O . GLU A 1 119 ? -3.085 2.803 9.382 1.00 86.50 119 GLU A O 1
ATOM 888 N N . TYR A 1 120 ? -3.153 3.935 11.316 1.00 88.50 120 TYR A N 1
ATOM 889 C CA . TYR A 1 120 ? -1.761 4.376 11.251 1.00 88.50 120 TYR A CA 1
ATOM 890 C C . TYR A 1 120 ? -0.757 3.211 11.218 1.00 88.50 120 TYR A C 1
ATOM 892 O O . TYR A 1 120 ? 0.199 3.227 10.436 1.00 88.50 120 TYR A O 1
ATOM 900 N N . LEU A 1 121 ? -0.965 2.185 12.049 1.00 87.50 121 LEU A N 1
ATOM 901 C CA . LEU A 1 121 ? -0.117 0.991 12.067 1.00 87.50 121 LEU A CA 1
ATOM 902 C C . LEU A 1 121 ? -0.248 0.181 10.780 1.00 87.50 121 LEU A C 1
ATOM 904 O O . LEU A 1 121 ? 0.764 -0.299 10.272 1.00 87.50 121 LEU A O 1
ATOM 908 N N . LEU A 1 122 ? -1.461 0.057 10.241 1.00 86.94 122 LEU A N 1
ATOM 909 C CA . LEU A 1 122 ? -1.719 -0.620 8.976 1.00 86.94 122 LEU A CA 1
ATOM 910 C C . LEU A 1 122 ? -0.997 0.084 7.821 1.00 86.94 122 LEU A C 1
ATOM 912 O O . LEU A 1 122 ? -0.263 -0.567 7.082 1.00 86.94 122 LEU A O 1
ATOM 916 N N . GLU A 1 123 ? -1.142 1.405 7.699 1.00 82.50 123 GLU A N 1
ATOM 917 C CA . GLU A 1 123 ? -0.448 2.194 6.673 1.00 82.50 123 GLU A CA 1
ATOM 918 C C . GLU A 1 123 ? 1.075 2.095 6.811 1.00 82.50 123 GLU A C 1
ATOM 920 O O . GLU A 1 123 ? 1.793 1.928 5.823 1.00 82.50 123 GLU A O 1
ATOM 925 N N . SER A 1 124 ? 1.584 2.163 8.043 1.00 83.81 124 SER A N 1
ATOM 926 C CA . SER A 1 124 ? 3.022 2.072 8.312 1.00 83.81 124 SER A CA 1
ATOM 927 C C . SER A 1 124 ? 3.572 0.684 7.990 1.00 83.81 124 SER A C 1
ATOM 929 O O . SER A 1 124 ? 4.640 0.573 7.388 1.00 83.81 124 SER A O 1
ATOM 931 N N . TYR A 1 125 ? 2.833 -0.375 8.331 1.00 82.94 125 TYR A N 1
ATOM 932 C CA . TYR A 1 125 ? 3.183 -1.755 8.003 1.00 82.94 125 TYR A CA 1
ATOM 933 C C . TYR A 1 125 ? 3.182 -1.980 6.491 1.00 82.94 125 TYR A C 1
ATOM 935 O O . TYR A 1 125 ? 4.137 -2.542 5.955 1.00 82.94 125 TYR A O 1
ATOM 943 N N . GLN A 1 126 ? 2.152 -1.494 5.796 1.00 79.94 126 GLN A N 1
ATOM 944 C CA . GLN A 1 126 ? 2.058 -1.568 4.340 1.00 79.94 126 GLN A CA 1
ATOM 945 C C . GLN A 1 126 ? 3.190 -0.806 3.664 1.00 79.94 126 GLN A C 1
ATOM 947 O O . GLN A 1 126 ? 3.752 -1.311 2.705 1.00 79.94 126 GLN A O 1
ATOM 952 N N . ARG A 1 127 ? 3.572 0.371 4.170 1.00 77.06 127 ARG A N 1
ATOM 953 C CA . ARG A 1 127 ? 4.707 1.133 3.635 1.00 77.06 127 ARG A CA 1
ATOM 954 C C . ARG A 1 127 ? 6.037 0.417 3.867 1.00 77.06 127 ARG A C 1
ATOM 956 O O . ARG A 1 127 ? 6.865 0.376 2.966 1.00 77.06 127 ARG A O 1
ATOM 963 N N . ALA A 1 128 ? 6.245 -0.126 5.065 1.00 72.44 128 ALA A N 1
ATOM 964 C CA . ALA A 1 128 ? 7.468 -0.838 5.431 1.00 72.44 128 ALA A CA 1
ATOM 965 C C . ALA A 1 128 ? 7.665 -2.127 4.624 1.00 72.44 128 ALA A C 1
ATOM 967 O O . ALA A 1 128 ? 8.790 -2.483 4.285 1.00 72.44 128 ALA A O 1
ATOM 968 N N . ASN A 1 129 ? 6.562 -2.808 4.316 1.00 68.25 129 ASN A N 1
ATOM 969 C CA . ASN A 1 129 ? 6.545 -4.079 3.601 1.00 68.25 129 ASN A CA 1
ATOM 970 C C . ASN A 1 129 ? 6.037 -3.934 2.162 1.00 68.25 129 ASN A C 1
ATOM 972 O O . ASN A 1 129 ? 5.719 -4.938 1.525 1.00 68.25 129 ASN A O 1
ATOM 976 N N . ALA A 1 130 ? 5.951 -2.700 1.652 1.00 67.69 130 ALA A N 1
ATOM 977 C CA . ALA A 1 130 ? 5.564 -2.443 0.277 1.00 67.69 130 ALA A CA 1
ATOM 978 C C . ALA A 1 130 ? 6.594 -3.124 -0.628 1.00 67.69 130 ALA A C 1
ATOM 980 O O . ALA A 1 130 ? 7.792 -2.848 -0.496 1.00 67.69 130 ALA A O 1
ATOM 981 N N . PRO A 1 131 ? 6.163 -4.007 -1.541 1.00 71.88 131 PRO A N 1
ATOM 982 C CA . PRO A 1 131 ? 7.068 -4.577 -2.522 1.00 71.88 131 PRO A CA 1
ATOM 983 C C . PRO A 1 131 ? 7.783 -3.457 -3.279 1.00 71.88 131 PRO A C 1
ATOM 985 O O . PRO A 1 131 ? 7.157 -2.458 -3.649 1.00 71.88 131 PRO A O 1
ATOM 988 N N . ALA A 1 132 ? 9.088 -3.610 -3.507 1.00 76.06 132 ALA A N 1
ATOM 989 C CA . ALA A 1 132 ? 9.895 -2.607 -4.205 1.00 76.06 132 ALA A CA 1
ATOM 990 C C . ALA A 1 132 ? 9.293 -2.260 -5.579 1.00 76.06 132 ALA A C 1
ATOM 992 O O . ALA A 1 132 ? 9.365 -1.120 -6.036 1.00 76.06 132 ALA A O 1
ATOM 993 N N . GLU A 1 133 ? 8.613 -3.223 -6.188 1.00 83.44 133 GLU A N 1
ATOM 994 C CA . GLU A 1 133 ? 7.858 -3.119 -7.427 1.00 83.44 133 GLU A CA 1
ATOM 995 C C . GLU A 1 133 ? 6.789 -2.028 -7.414 1.00 83.44 133 GLU A C 1
ATOM 997 O O . GLU A 1 133 ? 6.606 -1.373 -8.436 1.00 83.44 133 GLU A O 1
ATOM 1002 N N . LEU A 1 134 ? 6.116 -1.780 -6.284 1.00 83.31 134 LEU A N 1
ATOM 1003 C CA . LEU A 1 134 ? 5.118 -0.708 -6.188 1.00 83.31 134 LEU A CA 1
ATOM 1004 C C . LEU A 1 134 ? 5.761 0.669 -6.382 1.00 83.31 134 LEU A C 1
ATOM 1006 O O . LEU A 1 134 ? 5.213 1.509 -7.088 1.00 83.31 134 LEU A O 1
ATOM 1010 N N . SER A 1 135 ? 6.972 0.872 -5.854 1.00 84.62 135 SER A N 1
ATOM 1011 C CA . SER A 1 135 ? 7.705 2.124 -6.079 1.00 84.62 135 SER A CA 1
ATOM 1012 C C . SER A 1 135 ? 8.129 2.301 -7.543 1.00 84.62 135 SER A C 1
ATOM 1014 O O . SER A 1 135 ? 8.154 3.421 -8.057 1.00 84.62 135 SER A O 1
ATOM 1016 N N . VAL A 1 136 ? 8.411 1.195 -8.242 1.00 89.69 136 VAL A N 1
ATOM 1017 C CA . VAL A 1 136 ? 8.701 1.202 -9.682 1.00 89.69 136 VAL A CA 1
ATOM 1018 C C . VAL A 1 136 ? 7.441 1.534 -10.476 1.00 89.69 136 VAL A C 1
ATOM 1020 O O . VAL A 1 136 ? 7.511 2.351 -11.390 1.00 89.69 136 VAL A O 1
ATOM 1023 N N . ILE A 1 137 ? 6.292 0.961 -10.108 1.00 90.44 137 ILE A N 1
ATOM 1024 C CA . ILE A 1 137 ? 4.990 1.272 -10.712 1.00 90.44 137 ILE A CA 1
ATOM 1025 C C . ILE A 1 137 ? 4.690 2.769 -10.586 1.00 90.44 137 ILE A C 1
ATOM 1027 O O . ILE A 1 137 ? 4.418 3.409 -11.600 1.00 90.44 137 ILE A O 1
ATOM 1031 N N . ASP A 1 138 ? 4.821 3.348 -9.390 1.00 89.25 138 ASP A N 1
ATOM 1032 C CA . ASP A 1 138 ? 4.588 4.781 -9.165 1.00 89.25 138 ASP A CA 1
ATOM 1033 C C . ASP A 1 138 ? 5.509 5.658 -10.030 1.00 89.25 138 ASP A C 1
ATOM 1035 O O . ASP A 1 138 ? 5.067 6.637 -10.641 1.00 89.25 138 ASP A O 1
ATOM 1039 N N . ALA A 1 139 ? 6.791 5.289 -10.134 1.00 89.69 139 ALA A N 1
ATOM 1040 C CA . ALA A 1 139 ? 7.759 5.995 -10.969 1.00 89.69 139 ALA A CA 1
ATOM 1041 C C . ALA A 1 139 ? 7.413 5.905 -12.465 1.00 89.69 139 ALA A C 1
ATOM 1043 O O . ALA A 1 139 ? 7.506 6.908 -13.178 1.00 89.69 139 ALA A O 1
ATOM 1044 N N . VAL A 1 140 ? 6.979 4.731 -12.934 1.00 91.75 140 VAL A N 1
ATOM 1045 C CA . VAL A 1 140 ? 6.526 4.525 -14.314 1.00 91.75 140 VAL A CA 1
ATOM 1046 C C . VAL A 1 140 ? 5.286 5.367 -14.594 1.00 91.75 140 VAL A C 1
ATOM 1048 O O . VAL A 1 140 ? 5.290 6.113 -15.568 1.00 91.75 140 VAL A O 1
ATOM 1051 N N . VAL A 1 141 ? 4.260 5.331 -13.734 1.00 90.81 141 VAL A N 1
ATOM 1052 C CA . VAL A 1 141 ? 3.046 6.154 -13.894 1.00 90.81 141 VAL A CA 1
ATOM 1053 C C . VAL A 1 141 ? 3.406 7.636 -13.993 1.00 90.81 141 VAL A C 1
ATOM 1055 O O . VAL A 1 141 ? 2.916 8.336 -14.879 1.00 90.81 141 VAL A O 1
ATOM 1058 N N . ALA A 1 142 ? 4.282 8.125 -13.112 1.00 90.56 142 ALA A N 1
ATOM 1059 C CA . ALA A 1 142 ? 4.702 9.522 -13.118 1.00 90.56 142 ALA A CA 1
ATOM 1060 C C . ALA A 1 142 ? 5.413 9.914 -14.424 1.00 90.56 142 ALA A C 1
ATOM 1062 O O . ALA A 1 142 ? 5.104 10.963 -14.991 1.00 90.56 142 ALA A O 1
ATOM 1063 N N . LYS A 1 143 ? 6.335 9.076 -14.918 1.00 91.19 143 LYS A N 1
ATOM 1064 C CA . LYS A 1 143 ? 7.068 9.335 -16.166 1.00 91.19 143 LYS A CA 1
ATOM 1065 C C . LYS A 1 143 ? 6.172 9.195 -17.403 1.00 91.19 143 LYS A C 1
ATOM 1067 O O . LYS A 1 143 ? 6.278 10.029 -18.294 1.00 91.19 143 LYS A O 1
ATOM 1072 N N . LEU A 1 144 ? 5.258 8.222 -17.437 1.00 89.06 144 LEU A N 1
ATOM 1073 C CA . LEU A 1 144 ? 4.284 8.060 -18.525 1.00 89.06 144 LEU A CA 1
ATOM 1074 C C . LEU A 1 144 ? 3.337 9.261 -18.620 1.00 89.06 144 LEU A C 1
ATOM 1076 O O . LEU A 1 144 ? 3.131 9.791 -19.703 1.00 89.06 144 LEU A O 1
ATOM 1080 N N . ASN A 1 145 ? 2.825 9.754 -17.489 1.00 87.00 145 ASN A N 1
ATOM 1081 C CA . ASN A 1 145 ? 1.974 10.951 -17.465 1.00 87.00 145 ASN A CA 1
ATOM 1082 C C . ASN A 1 145 ? 2.715 12.237 -17.874 1.00 87.00 145 ASN A C 1
ATOM 1084 O O . ASN A 1 145 ? 2.073 13.238 -18.184 1.00 87.00 145 ASN A O 1
ATOM 1088 N N . ALA A 1 146 ? 4.048 12.233 -17.818 1.00 86.88 146 ALA A N 1
ATOM 1089 C CA . ALA A 1 146 ? 4.892 13.353 -18.217 1.00 86.88 146 ALA A CA 1
ATOM 1090 C C . ALA A 1 146 ? 5.368 13.266 -19.678 1.00 86.88 146 ALA A C 1
ATOM 1092 O O . ALA A 1 146 ? 6.003 14.212 -20.148 1.00 86.88 146 ALA A O 1
ATOM 1093 N N . LEU A 1 147 ? 5.098 12.162 -20.387 1.00 84.19 147 LEU A N 1
ATOM 1094 C CA . LEU A 1 147 ? 5.396 12.053 -21.813 1.00 84.19 147 LEU A CA 1
ATOM 1095 C C . LEU A 1 147 ? 4.476 12.990 -22.604 1.00 84.19 147 LEU A C 1
ATOM 1097 O O . LEU A 1 147 ? 3.258 12.987 -22.435 1.00 84.19 147 LEU A O 1
ATOM 1101 N N . GLU A 1 148 ? 5.072 13.802 -23.474 1.00 74.25 148 GLU A N 1
ATOM 1102 C CA . GLU A 1 148 ? 4.337 14.564 -24.484 1.00 74.25 148 GLU A CA 1
ATOM 1103 C C . GLU A 1 148 ? 4.031 13.639 -25.674 1.00 74.25 148 GLU A C 1
ATOM 1105 O O . GLU A 1 148 ? 4.923 12.910 -26.109 1.00 74.25 148 GLU A O 1
ATOM 1110 N N . GLU A 1 149 ? 2.797 13.673 -26.199 1.00 68.19 149 GLU A N 1
ATOM 1111 C CA . GLU A 1 149 ? 2.397 12.883 -27.380 1.00 68.19 149 GLU A CA 1
ATOM 1112 C C . GLU A 1 149 ? 3.358 13.124 -28.556 1.00 68.19 149 GLU A C 1
ATOM 1114 O O . GLU A 1 149 ? 3.641 14.265 -28.942 1.00 68.19 149 GLU A O 1
ATOM 1119 N N . SER A 1 150 ? 3.848 12.037 -29.144 1.00 65.81 150 SER A N 1
ATOM 1120 C CA . SER A 1 150 ? 4.857 12.025 -30.196 1.00 65.81 150 SER A CA 1
ATOM 1121 C C . SER A 1 150 ? 4.612 10.892 -31.204 1.00 65.81 150 SER A C 1
ATOM 1123 O O . SER A 1 150 ? 3.932 9.907 -30.942 1.00 65.81 150 SER A O 1
ATOM 1125 N N . ASP A 1 151 ? 5.205 10.985 -32.395 1.00 55.19 151 ASP A N 1
ATOM 1126 C CA . ASP A 1 151 ? 5.004 9.971 -33.446 1.00 55.19 151 ASP A CA 1
ATOM 1127 C C . ASP A 1 151 ? 5.609 8.578 -33.111 1.00 55.19 151 ASP A C 1
ATOM 1129 O O . ASP A 1 151 ? 5.365 7.616 -33.841 1.00 55.19 151 ASP A O 1
ATOM 1133 N N . ASP A 1 152 ? 6.396 8.445 -32.031 1.00 69.88 152 ASP A N 1
ATOM 1134 C CA . ASP A 1 152 ? 7.107 7.215 -31.616 1.00 69.88 152 ASP A CA 1
ATOM 1135 C C . ASP A 1 152 ? 6.745 6.804 -30.162 1.00 69.88 152 ASP A C 1
ATOM 1137 O O . ASP A 1 152 ? 7.552 6.195 -29.449 1.00 69.88 152 ASP A O 1
ATOM 1141 N N . ASP A 1 153 ? 5.519 7.116 -29.718 1.00 77.12 153 ASP A N 1
ATOM 1142 C CA . ASP A 1 153 ? 5.049 6.940 -28.330 1.00 77.12 153 ASP A CA 1
ATOM 1143 C C . ASP A 1 153 ? 5.269 5.531 -27.769 1.00 77.12 153 ASP A C 1
ATOM 1145 O O . ASP A 1 153 ? 5.734 5.379 -26.642 1.00 77.12 153 ASP A O 1
ATOM 1149 N N . ALA A 1 154 ? 5.074 4.487 -28.579 1.00 83.06 154 ALA A N 1
ATOM 1150 C CA . ALA A 1 154 ? 5.278 3.107 -28.135 1.00 83.06 154 ALA A CA 1
ATOM 1151 C C . ALA A 1 154 ? 6.713 2.840 -27.641 1.00 83.06 154 ALA A C 1
ATOM 1153 O O . ALA A 1 154 ? 6.906 2.193 -26.616 1.00 83.06 154 ALA A O 1
ATOM 1154 N N . LYS A 1 155 ? 7.733 3.365 -28.332 1.00 86.38 155 LYS A N 1
ATOM 1155 C CA . LYS A 1 155 ? 9.128 3.200 -27.894 1.00 86.38 155 LYS A CA 1
ATOM 1156 C C . LYS A 1 155 ? 9.456 4.090 -26.703 1.00 86.38 155 LYS A C 1
ATOM 1158 O O . LYS A 1 155 ? 10.305 3.728 -25.892 1.00 86.38 155 LYS A O 1
ATOM 1163 N N . ALA A 1 156 ? 8.843 5.269 -26.617 1.00 87.38 156 ALA A N 1
ATOM 1164 C CA . ALA A 1 156 ? 9.024 6.160 -25.478 1.00 87.38 156 ALA A CA 1
ATOM 1165 C C . ALA A 1 156 ? 8.484 5.512 -24.191 1.00 87.38 156 ALA A C 1
ATOM 1167 O O . ALA A 1 156 ? 9.195 5.476 -23.187 1.00 87.38 156 ALA A O 1
ATOM 1168 N N . GLU A 1 157 ? 7.295 4.909 -24.252 1.00 91.12 157 GLU A N 1
ATOM 1169 C CA . GLU A 1 157 ? 6.686 4.141 -23.160 1.00 91.12 157 GLU A CA 1
ATOM 1170 C C . GLU A 1 157 ? 7.557 2.951 -22.731 1.00 91.12 157 GLU A C 1
ATOM 1172 O O . GLU A 1 157 ? 7.826 2.769 -21.541 1.00 91.12 157 GLU A O 1
ATOM 1177 N N . GLU A 1 158 ? 8.046 2.158 -23.692 1.00 92.56 158 GLU A N 1
ATOM 1178 C CA . GLU A 1 158 ? 8.929 1.018 -23.411 1.00 92.56 158 GLU A CA 1
ATOM 1179 C C . GLU A 1 158 ? 10.225 1.459 -22.715 1.00 92.56 158 GLU A C 1
ATOM 1181 O O . GLU A 1 158 ? 10.659 0.849 -21.734 1.00 92.56 158 GLU A O 1
ATOM 1186 N N . ASN A 1 159 ? 10.826 2.561 -23.177 1.00 91.38 159 ASN A N 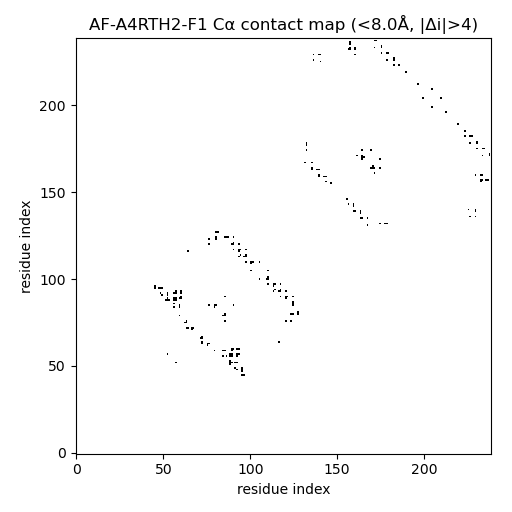1
ATOM 1187 C CA . ASN A 1 159 ? 12.031 3.121 -22.569 1.00 91.38 159 ASN A CA 1
ATOM 1188 C C . ASN A 1 159 ? 11.789 3.609 -21.136 1.00 91.38 159 ASN A C 1
ATOM 1190 O O . ASN A 1 159 ? 12.661 3.414 -20.291 1.00 91.38 159 ASN A O 1
ATOM 1194 N N . VAL A 1 160 ? 10.623 4.198 -20.842 1.00 93.38 160 VAL A N 1
ATOM 1195 C CA . VAL A 1 160 ? 10.257 4.611 -19.478 1.00 93.38 160 VAL A CA 1
ATOM 1196 C C . VAL A 1 160 ? 10.240 3.411 -18.534 1.00 93.38 160 VAL A C 1
ATOM 1198 O O . VAL A 1 160 ? 10.863 3.460 -17.471 1.00 93.38 160 VAL A O 1
ATOM 1201 N N . VAL A 1 161 ? 9.583 2.316 -18.931 1.00 92.88 161 VAL A N 1
ATOM 1202 C CA . VAL A 1 161 ? 9.527 1.092 -18.118 1.00 92.88 161 VAL A CA 1
ATOM 1203 C C . VAL A 1 161 ? 10.929 0.516 -17.913 1.00 92.88 161 VAL A C 1
ATOM 1205 O O . VAL A 1 161 ? 11.322 0.253 -16.776 1.00 92.88 161 VAL A O 1
ATOM 1208 N N . LEU A 1 162 ? 11.720 0.384 -18.984 1.00 93.31 162 LEU A N 1
ATOM 1209 C CA . LEU A 1 162 ? 13.099 -0.114 -18.904 1.00 93.31 162 LEU A CA 1
ATOM 1210 C C . LEU A 1 162 ? 13.981 0.740 -17.988 1.00 93.31 162 LEU A C 1
ATOM 1212 O O . LEU A 1 162 ? 14.793 0.202 -17.232 1.00 93.31 162 LEU A O 1
ATOM 1216 N N . GLU A 1 163 ? 13.846 2.064 -18.054 1.00 92.88 163 GLU A N 1
ATOM 1217 C CA . GLU A 1 163 ? 14.609 2.987 -17.223 1.00 92.88 163 GLU A CA 1
ATOM 1218 C C . GLU A 1 163 ? 14.263 2.812 -15.745 1.00 92.88 163 GLU A C 1
ATOM 1220 O O . GLU A 1 163 ? 15.174 2.591 -14.950 1.00 92.88 163 GLU A O 1
ATOM 1225 N N . CYS A 1 164 ? 12.975 2.832 -15.389 1.00 92.31 164 CYS A N 1
ATOM 1226 C CA . CYS A 1 164 ? 12.516 2.688 -14.007 1.00 92.31 164 CYS A CA 1
ATOM 1227 C C . CYS A 1 164 ? 12.882 1.326 -13.401 1.00 92.31 164 CYS A C 1
ATOM 1229 O O . CYS A 1 164 ? 13.385 1.260 -12.279 1.00 92.31 164 CYS A O 1
ATOM 1231 N N . VAL A 1 165 ? 12.692 0.236 -14.150 1.00 92.00 165 VAL A N 1
ATOM 1232 C CA . VAL A 1 165 ? 13.051 -1.120 -13.702 1.00 92.00 165 VAL A CA 1
ATOM 1233 C C . VAL A 1 165 ? 14.564 -1.229 -13.469 1.00 92.00 165 VAL A C 1
ATOM 1235 O O . VAL A 1 165 ? 15.009 -1.764 -12.451 1.00 92.00 165 VAL A O 1
ATOM 1238 N N . ARG A 1 166 ? 15.376 -0.664 -14.372 1.00 91.44 166 ARG A N 1
ATOM 1239 C CA . ARG A 1 166 ? 16.840 -0.650 -14.242 1.00 91.44 166 ARG A CA 1
ATOM 1240 C C . ARG A 1 166 ? 17.316 0.224 -13.080 1.00 91.44 166 ARG A C 1
ATOM 1242 O O . ARG A 1 166 ? 18.242 -0.178 -12.382 1.00 91.44 166 ARG A O 1
ATOM 1249 N N . GLU A 1 167 ? 16.716 1.396 -12.867 1.00 90.62 167 GLU A N 1
ATOM 1250 C CA . GLU A 1 167 ? 17.018 2.282 -11.728 1.00 90.62 167 GLU A CA 1
ATOM 1251 C C . GLU A 1 167 ? 16.788 1.571 -10.387 1.00 90.62 167 GLU A C 1
ATOM 1253 O O . GLU A 1 167 ? 17.575 1.737 -9.454 1.00 90.62 167 GLU A O 1
ATOM 1258 N N . ALA A 1 168 ? 15.775 0.707 -10.322 1.00 86.38 168 ALA A N 1
ATOM 1259 C CA . ALA A 1 168 ? 15.479 -0.125 -9.162 1.00 86.38 168 ALA A CA 1
ATOM 1260 C C . ALA A 1 168 ? 16.324 -1.415 -9.068 1.00 86.38 168 ALA A C 1
ATOM 1262 O O . ALA A 1 168 ? 16.143 -2.194 -8.136 1.00 86.38 168 ALA A O 1
ATOM 1263 N N . ASN A 1 169 ? 17.270 -1.645 -9.990 1.00 88.38 169 ASN A N 1
ATOM 1264 C CA . ASN A 1 169 ? 18.057 -2.883 -10.105 1.00 88.38 169 ASN A CA 1
ATOM 1265 C C . ASN A 1 169 ? 17.190 -4.153 -10.195 1.00 88.38 169 ASN A C 1
ATOM 1267 O O . ASN A 1 169 ? 17.548 -5.203 -9.657 1.00 88.38 169 ASN A O 1
ATOM 1271 N N . MET A 1 170 ? 16.049 -4.052 -10.873 1.00 87.25 170 MET A N 1
ATOM 1272 C CA . MET A 1 170 ? 15.104 -5.146 -11.051 1.00 87.25 170 MET A CA 1
ATOM 1273 C C . MET A 1 170 ? 15.249 -5.802 -12.426 1.00 87.25 170 MET A C 1
ATOM 1275 O O . MET A 1 170 ? 15.733 -5.198 -13.383 1.00 87.25 170 MET A O 1
ATOM 1279 N N . ASP A 1 171 ? 14.824 -7.059 -12.524 1.00 90.69 171 ASP A N 1
ATOM 1280 C CA . ASP A 1 171 ? 14.687 -7.757 -13.801 1.00 90.69 171 ASP A CA 1
ATOM 1281 C C . ASP A 1 171 ? 13.285 -7.512 -14.378 1.00 90.69 171 ASP A C 1
ATOM 1283 O O . ASP A 1 171 ? 12.293 -7.579 -13.652 1.00 90.69 171 ASP A O 1
ATOM 1287 N N . VAL A 1 172 ? 13.198 -7.245 -15.684 1.00 90.00 172 VAL A N 1
ATOM 1288 C CA . VAL A 1 172 ? 11.930 -6.916 -16.360 1.00 90.00 172 VAL A CA 1
ATOM 1289 C C . VAL A 1 172 ? 10.925 -8.068 -16.273 1.00 90.00 172 VAL A C 1
ATOM 1291 O O . VAL A 1 172 ? 9.745 -7.819 -16.048 1.00 90.00 172 VAL A O 1
ATOM 1294 N N . LYS A 1 173 ? 11.369 -9.329 -16.370 1.00 88.94 173 LYS A N 1
ATOM 1295 C CA . LYS A 1 173 ? 10.472 -10.488 -16.242 1.00 88.94 173 LYS A CA 1
ATOM 1296 C C . LYS A 1 173 ? 10.016 -10.702 -14.806 1.00 88.94 173 LYS A C 1
ATOM 1298 O O . LYS A 1 173 ? 8.883 -11.118 -14.591 1.00 88.94 173 LYS A O 1
ATOM 1303 N N . ALA A 1 174 ? 10.881 -10.439 -13.827 1.00 87.00 174 ALA A N 1
ATOM 1304 C CA . ALA A 1 174 ? 10.479 -10.473 -12.421 1.00 87.00 174 ALA A CA 1
ATOM 1305 C C . ALA A 1 174 ? 9.440 -9.380 -12.122 1.00 87.00 174 ALA A C 1
ATOM 1307 O O . ALA A 1 174 ? 8.427 -9.656 -11.488 1.00 87.00 174 ALA A O 1
ATOM 1308 N N . PHE A 1 175 ? 9.643 -8.172 -12.653 1.00 91.50 175 PHE A N 1
ATOM 1309 C CA . PHE A 1 175 ? 8.681 -7.076 -12.550 1.00 91.50 175 PHE A CA 1
ATOM 1310 C C . PHE A 1 175 ? 7.337 -7.419 -13.215 1.00 91.50 175 PHE A C 1
ATOM 1312 O O . PHE A 1 175 ? 6.291 -7.203 -12.610 1.00 91.50 175 PHE A O 1
ATOM 1319 N N . GLU A 1 176 ? 7.353 -8.029 -14.405 1.00 91.62 176 GLU A N 1
ATOM 1320 C CA . GLU A 1 176 ? 6.150 -8.521 -15.093 1.00 91.62 176 GLU A CA 1
ATOM 1321 C C . GLU A 1 176 ? 5.364 -9.536 -14.243 1.00 91.62 176 GLU A C 1
ATOM 1323 O O . GLU A 1 176 ? 4.148 -9.423 -14.100 1.00 91.62 176 GLU A O 1
ATOM 1328 N N . GLN A 1 177 ? 6.053 -10.494 -13.615 1.00 88.25 177 GLN A N 1
ATOM 1329 C CA . GLN A 1 177 ? 5.418 -11.473 -12.723 1.00 88.25 177 GLN A CA 1
ATOM 1330 C C . GLN A 1 177 ? 4.809 -10.818 -11.478 1.00 88.25 177 GLN A C 1
ATOM 1332 O O . GLN A 1 177 ? 3.723 -11.207 -11.045 1.00 88.25 177 GLN A O 1
ATOM 1337 N N . SER A 1 178 ? 5.482 -9.816 -10.911 1.00 87.44 178 SER A N 1
ATOM 1338 C CA . SER A 1 178 ? 4.945 -9.049 -9.788 1.00 87.44 178 SER A CA 1
ATOM 1339 C C . SER A 1 178 ? 3.714 -8.233 -10.202 1.00 87.44 178 SER A C 1
ATOM 1341 O O . SER A 1 178 ? 2.729 -8.228 -9.468 1.00 87.44 178 SER A O 1
ATOM 1343 N N . LEU A 1 179 ? 3.707 -7.620 -11.396 1.00 89.75 179 LEU A N 1
ATOM 1344 C CA . LEU A 1 179 ? 2.528 -6.941 -11.959 1.00 89.75 179 LEU A CA 1
ATOM 1345 C C . LEU A 1 179 ? 1.329 -7.887 -12.089 1.00 89.75 179 LEU A C 1
ATOM 1347 O O . LEU A 1 179 ? 0.222 -7.524 -11.691 1.00 89.75 179 LEU A O 1
ATOM 1351 N N . ASP A 1 180 ? 1.548 -9.102 -12.596 1.00 89.94 180 ASP A N 1
ATOM 1352 C CA . ASP A 1 180 ? 0.508 -10.132 -12.671 1.00 89.94 180 ASP A CA 1
ATOM 1353 C C . ASP A 1 180 ? -0.041 -10.481 -11.279 1.00 89.94 180 ASP A C 1
ATOM 1355 O O . ASP A 1 180 ? -1.258 -10.549 -11.091 1.00 89.94 180 ASP A O 1
ATOM 1359 N N . GLY A 1 181 ? 0.839 -10.645 -10.286 1.00 85.75 181 GLY A N 1
ATOM 1360 C CA . GLY A 1 181 ? 0.450 -10.896 -8.897 1.00 85.75 181 GLY A CA 1
ATOM 1361 C C . GLY A 1 181 ? -0.387 -9.765 -8.293 1.00 85.75 181 GLY A C 1
ATOM 1362 O O . GLY A 1 181 ? -1.417 -10.026 -7.667 1.00 85.75 181 GLY A O 1
ATOM 1363 N N . PHE A 1 182 ? 0.001 -8.507 -8.522 1.00 87.06 182 PHE A N 1
ATOM 1364 C CA . PHE A 1 182 ? -0.770 -7.354 -8.055 1.00 87.06 182 PHE A CA 1
ATOM 1365 C C . PHE A 1 182 ? -2.138 -7.265 -8.715 1.00 87.06 182 PHE A C 1
ATOM 1367 O O . PHE A 1 182 ? -3.118 -7.017 -8.022 1.00 87.06 182 PHE A O 1
ATOM 1374 N N . LEU A 1 183 ? -2.235 -7.507 -10.023 1.00 87.69 183 LEU A N 1
ATOM 1375 C CA . LEU A 1 183 ? -3.515 -7.471 -10.731 1.00 87.69 183 LEU A CA 1
ATOM 1376 C C . LEU A 1 183 ? -4.493 -8.531 -10.210 1.00 87.69 183 LEU A C 1
ATOM 1378 O O . LEU A 1 183 ? -5.676 -8.230 -10.048 1.00 87.69 183 LEU A O 1
ATOM 1382 N N . VAL A 1 184 ? -4.005 -9.733 -9.884 1.00 85.81 184 VAL A N 1
ATOM 1383 C CA . VAL A 1 184 ? -4.821 -10.772 -9.232 1.00 85.81 184 VAL A CA 1
ATOM 1384 C C . VAL A 1 184 ? -5.299 -10.301 -7.856 1.00 85.81 184 VAL A C 1
ATOM 1386 O O . VAL A 1 184 ? -6.490 -10.377 -7.561 1.00 85.81 184 VAL A O 1
ATOM 1389 N N . ALA A 1 185 ? -4.405 -9.745 -7.034 1.00 81.44 185 ALA A N 1
ATOM 1390 C CA . ALA A 1 185 ? -4.778 -9.219 -5.721 1.00 81.44 185 ALA A CA 1
ATOM 1391 C C . ALA A 1 185 ? -5.791 -8.062 -5.823 1.00 81.44 185 ALA A C 1
ATOM 1393 O O . ALA A 1 185 ? -6.736 -7.995 -5.037 1.00 81.44 185 ALA A O 1
ATOM 1394 N N . MET A 1 186 ? -5.644 -7.172 -6.810 1.00 86.25 186 MET A N 1
ATOM 1395 C CA . MET A 1 186 ? -6.604 -6.096 -7.065 1.00 86.25 186 MET A CA 1
ATOM 1396 C C . MET A 1 186 ? -7.986 -6.642 -7.420 1.00 86.25 186 MET A C 1
ATOM 1398 O O . MET A 1 186 ? -8.980 -6.107 -6.944 1.00 86.25 186 MET A O 1
ATOM 1402 N N . GLU A 1 187 ? -8.071 -7.718 -8.205 1.00 86.12 187 GLU A N 1
ATOM 1403 C CA . GLU A 1 187 ? -9.348 -8.360 -8.541 1.00 86.12 187 GLU A CA 1
ATOM 1404 C C . GLU A 1 187 ? -10.058 -8.940 -7.322 1.00 86.12 187 GLU A C 1
ATOM 1406 O O . GLU A 1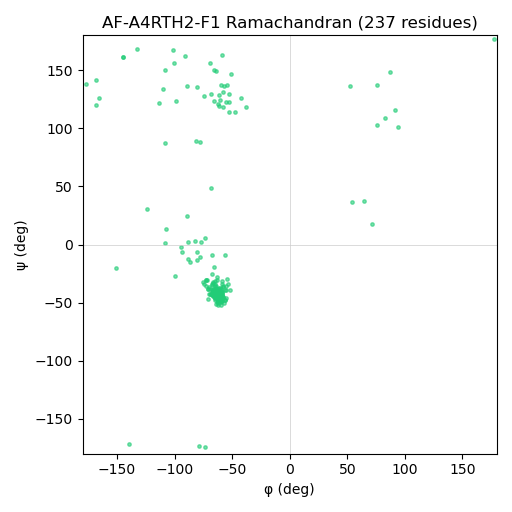 187 ? -11.267 -8.758 -7.163 1.00 86.12 187 GLU A O 1
ATOM 1411 N N . GLU A 1 188 ? -9.312 -9.591 -6.433 1.00 82.69 188 GLU A N 1
ATOM 1412 C CA . GLU A 1 188 ? -9.859 -10.106 -5.179 1.00 82.69 188 GLU A CA 1
ATOM 1413 C C . GLU A 1 188 ? -10.342 -8.969 -4.271 1.00 82.69 188 GLU A C 1
ATOM 1415 O O . GLU A 1 188 ? -11.445 -9.033 -3.720 1.00 82.69 188 GLU A O 1
ATOM 1420 N N . GLN A 1 189 ? -9.552 -7.899 -4.147 1.00 78.38 189 GLN A N 1
ATOM 1421 C CA . GLN A 1 189 ? -9.920 -6.734 -3.347 1.00 78.38 189 GLN A CA 1
ATOM 1422 C C . GLN A 1 189 ? -11.114 -5.975 -3.942 1.00 78.38 189 GLN A C 1
ATOM 1424 O O . GLN A 1 189 ? -11.959 -5.500 -3.185 1.00 78.38 189 GLN A O 1
ATOM 1429 N N . ASP A 1 190 ? -11.206 -5.857 -5.268 1.00 86.12 190 ASP A N 1
ATOM 1430 C CA . ASP A 1 190 ? -12.337 -5.223 -5.951 1.00 86.12 190 ASP A CA 1
ATOM 1431 C C . ASP A 1 190 ? -13.620 -6.027 -5.719 1.00 86.12 190 ASP A C 1
ATOM 1433 O O . ASP A 1 190 ? -14.648 -5.452 -5.365 1.00 86.12 190 ASP A O 1
ATOM 1437 N N . ALA A 1 191 ? -13.555 -7.360 -5.797 1.00 85.12 191 ALA A N 1
ATOM 1438 C CA . ALA A 1 191 ? -14.697 -8.221 -5.495 1.00 85.12 191 ALA A CA 1
ATOM 1439 C C . ALA A 1 191 ? -15.172 -8.074 -4.036 1.00 85.12 191 ALA A C 1
ATOM 1441 O O . ALA A 1 191 ? -16.378 -8.035 -3.768 1.00 85.12 191 ALA A O 1
ATOM 1442 N N . GLN A 1 192 ? -14.239 -7.970 -3.084 1.00 82.94 192 GLN A N 1
ATOM 1443 C CA . GLN A 1 192 ? -14.564 -7.717 -1.677 1.00 82.94 192 GLN A CA 1
ATOM 1444 C C . GLN A 1 192 ? -15.164 -6.322 -1.471 1.00 82.94 192 GLN A C 1
ATOM 1446 O O . GLN A 1 192 ? -16.155 -6.176 -0.753 1.00 82.94 192 GLN A O 1
ATOM 1451 N N . PHE A 1 193 ? -14.595 -5.303 -2.114 1.00 84.50 193 PHE A N 1
ATOM 1452 C CA . PHE A 1 193 ? -15.090 -3.933 -2.057 1.00 84.50 193 PHE A CA 1
ATOM 1453 C C . PHE A 1 193 ? -16.511 -3.826 -2.623 1.00 84.50 193 PHE A C 1
ATOM 1455 O O . PHE A 1 193 ? -17.384 -3.252 -1.973 1.00 84.50 193 PHE A O 1
ATOM 1462 N N . ASP A 1 194 ? -16.785 -4.452 -3.767 1.00 88.19 194 ASP A N 1
ATOM 1463 C CA . ASP A 1 194 ? -18.118 -4.486 -4.371 1.00 88.19 194 ASP A CA 1
ATOM 1464 C C . ASP A 1 194 ? -19.145 -5.161 -3.455 1.00 88.19 194 ASP A C 1
ATOM 1466 O O . ASP A 1 194 ? -20.278 -4.683 -3.320 1.00 88.19 194 ASP A O 1
ATOM 1470 N N . ALA A 1 195 ? -18.753 -6.243 -2.774 1.00 86.81 195 ALA A N 1
ATOM 1471 C CA . ALA A 1 195 ? -19.599 -6.901 -1.784 1.00 86.81 195 ALA A CA 1
ATOM 1472 C C . ALA A 1 195 ? -19.919 -5.971 -0.598 1.00 86.81 195 ALA A C 1
ATOM 1474 O O . ALA A 1 195 ? -21.086 -5.847 -0.217 1.00 86.81 195 ALA A O 1
ATOM 1475 N N . GLN A 1 196 ? -18.918 -5.262 -0.064 1.00 83.44 196 GLN A N 1
ATOM 1476 C CA . GLN A 1 196 ? -19.097 -4.300 1.031 1.00 83.44 196 GLN A CA 1
ATOM 1477 C C . GLN A 1 196 ? -19.968 -3.109 0.617 1.00 83.44 196 GLN A C 1
ATOM 1479 O O . GLN A 1 196 ? -20.880 -2.717 1.345 1.00 83.44 196 GLN A O 1
ATOM 1484 N N . VAL A 1 197 ? -19.736 -2.545 -0.571 1.00 86.44 197 VAL A N 1
ATOM 1485 C CA . VAL A 1 197 ? -20.542 -1.445 -1.117 1.00 86.44 197 VAL A CA 1
ATOM 1486 C C . VAL A 1 197 ? -21.991 -1.876 -1.301 1.00 86.44 197 VAL A C 1
ATOM 1488 O O . VAL A 1 197 ? -22.908 -1.120 -0.969 1.00 86.44 197 VAL A O 1
ATOM 1491 N N . ARG A 1 198 ? -22.220 -3.094 -1.800 1.00 88.38 198 ARG A N 1
ATOM 1492 C CA . ARG A 1 198 ? -23.566 -3.647 -1.945 1.00 88.38 198 ARG A CA 1
ATOM 1493 C C . ARG A 1 198 ? -24.259 -3.794 -0.594 1.00 88.38 198 ARG A C 1
ATOM 1495 O O . ARG A 1 198 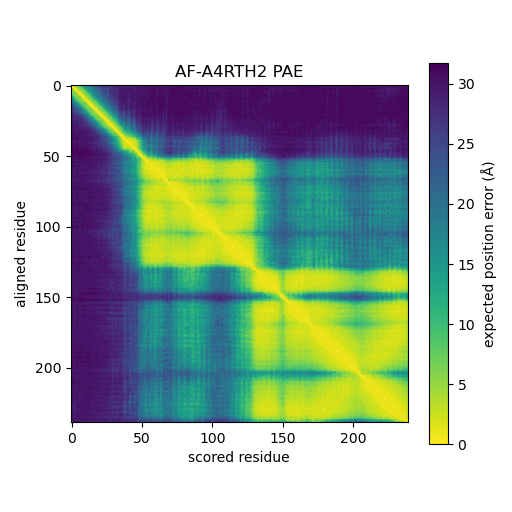? -25.388 -3.330 -0.455 1.00 88.38 198 ARG A O 1
ATOM 1502 N N . GLU A 1 199 ? -23.581 -4.363 0.397 1.00 87.31 199 GLU A N 1
ATOM 1503 C CA . GLU A 1 199 ? -24.120 -4.510 1.751 1.00 87.31 199 GLU A CA 1
ATOM 1504 C C . GLU A 1 199 ? -24.444 -3.148 2.387 1.00 87.31 199 GLU A C 1
ATOM 1506 O O . GLU A 1 199 ? -25.510 -2.973 2.980 1.00 87.31 199 GLU A O 1
ATOM 1511 N N . MET A 1 200 ? -23.566 -2.151 2.223 1.00 83.12 200 MET A N 1
ATOM 1512 C CA . MET A 1 200 ? -23.824 -0.788 2.691 1.00 83.12 200 MET A CA 1
ATOM 1513 C C . MET A 1 200 ? -25.066 -0.197 2.019 1.00 83.12 200 MET A C 1
ATOM 1515 O O . MET A 1 200 ? -25.953 0.305 2.710 1.00 83.12 200 MET A O 1
ATOM 1519 N N . ARG A 1 201 ? -25.176 -0.307 0.688 1.00 86.00 201 ARG A N 1
ATOM 1520 C CA . ARG A 1 201 ? -26.336 0.172 -0.086 1.00 86.00 201 ARG A CA 1
ATOM 1521 C C . ARG A 1 201 ? -27.642 -0.492 0.348 1.00 86.00 201 ARG A C 1
ATOM 1523 O O . ARG A 1 201 ? -28.655 0.197 0.439 1.00 86.00 201 ARG A O 1
ATOM 1530 N N . GLU A 1 202 ? -27.619 -1.784 0.668 1.00 88.81 202 GLU A N 1
ATOM 1531 C CA . GLU A 1 202 ? -28.782 -2.521 1.182 1.00 88.81 202 GLU A CA 1
ATOM 1532 C C . GLU A 1 202 ? -29.209 -2.055 2.586 1.00 88.81 202 GLU A C 1
ATOM 1534 O O . GLU A 1 202 ? -30.405 -2.005 2.877 1.00 88.81 202 GLU A O 1
ATOM 1539 N N . LYS A 1 203 ? -28.260 -1.651 3.442 1.00 87.38 203 LYS A N 1
ATOM 1540 C CA . LYS A 1 203 ? -28.528 -1.100 4.787 1.00 87.38 203 LYS A CA 1
ATOM 1541 C C . LYS A 1 203 ? -28.983 0.367 4.781 1.00 87.38 203 LYS A C 1
ATOM 1543 O O . LYS A 1 203 ? -29.469 0.851 5.802 1.00 87.38 203 LYS A O 1
ATOM 1548 N N . GLY A 1 204 ? -28.878 1.044 3.639 1.00 83.25 204 GLY A N 1
ATOM 1549 C CA . GLY A 1 204 ? -29.210 2.455 3.467 1.00 83.25 204 GLY A CA 1
ATOM 1550 C C . GLY A 1 204 ? -27.994 3.352 3.694 1.00 83.25 204 GLY A C 1
ATOM 1551 O O . GLY A 1 204 ? -27.458 3.429 4.796 1.00 83.25 204 GLY A O 1
ATOM 1552 N N . VAL A 1 205 ? -27.578 4.050 2.637 1.00 83.12 205 VAL A N 1
ATOM 1553 C CA . VAL A 1 205 ? -26.389 4.916 2.621 1.00 83.12 205 VAL A CA 1
ATOM 1554 C C . VAL A 1 205 ? -26.833 6.372 2.545 1.00 83.12 205 VAL A C 1
ATOM 1556 O O . VAL A 1 205 ? -27.713 6.713 1.752 1.00 83.12 205 VAL A O 1
ATOM 1559 N N . ALA A 1 206 ? -26.238 7.234 3.370 1.00 85.44 206 ALA A N 1
ATOM 1560 C CA . ALA A 1 206 ? -26.470 8.673 3.288 1.00 85.44 206 ALA A CA 1
ATOM 1561 C C . ALA A 1 206 ? -25.921 9.236 1.958 1.00 85.44 206 ALA A C 1
ATOM 1563 O O . ALA A 1 206 ? -24.931 8.718 1.447 1.00 85.44 206 ALA A O 1
ATOM 1564 N N . PRO A 1 207 ? -26.498 10.310 1.393 1.00 81.38 207 PRO A N 1
ATOM 1565 C CA . PRO A 1 207 ? -26.059 10.850 0.101 1.00 81.38 207 PRO A CA 1
ATOM 1566 C C . PRO A 1 207 ? -24.564 11.215 0.064 1.00 81.38 207 PRO A C 1
ATOM 1568 O O . PRO A 1 207 ? -23.887 10.885 -0.901 1.00 81.38 207 PRO A O 1
ATOM 1571 N N . GLU A 1 208 ? -24.018 11.780 1.145 1.00 81.56 208 GLU A N 1
ATOM 1572 C CA . GLU A 1 208 ? -22.581 12.096 1.256 1.00 81.56 208 GLU A CA 1
ATOM 1573 C C . GLU A 1 208 ? -21.692 10.841 1.200 1.00 81.56 208 GLU A C 1
ATOM 1575 O O . GLU A 1 208 ? -20.634 10.837 0.577 1.00 81.56 208 GLU A O 1
ATOM 1580 N N . GLN A 1 209 ? -22.136 9.742 1.813 1.00 81.00 209 GLN A N 1
ATOM 1581 C CA . GLN A 1 209 ? -21.425 8.463 1.768 1.00 81.00 209 GLN A CA 1
ATOM 1582 C C . GLN A 1 209 ? -21.543 7.800 0.389 1.00 81.00 209 GLN A C 1
ATOM 1584 O O . GLN A 1 209 ? -20.631 7.099 -0.036 1.00 81.00 209 GLN A O 1
ATOM 1589 N N . ALA A 1 210 ? -22.649 8.024 -0.327 1.00 83.12 210 ALA A N 1
ATOM 1590 C CA . ALA A 1 210 ? -22.824 7.515 -1.683 1.00 83.12 210 ALA A CA 1
ATOM 1591 C C . ALA A 1 210 ? -21.842 8.179 -2.661 1.00 83.12 210 ALA A C 1
ATOM 1593 O O . ALA A 1 210 ? -21.213 7.471 -3.446 1.00 83.12 210 ALA A O 1
ATOM 1594 N N . GLU A 1 211 ? -21.646 9.499 -2.558 1.00 85.38 211 GLU A N 1
ATOM 1595 C CA . GLU A 1 211 ? -20.643 10.230 -3.346 1.00 85.38 211 GLU A CA 1
ATOM 1596 C C . GLU A 1 211 ? -19.215 9.753 -3.038 1.00 85.38 211 GLU A C 1
ATOM 1598 O O . GLU A 1 211 ? -18.424 9.529 -3.953 1.00 85.38 211 GLU A O 1
ATOM 1603 N N . GLN A 1 212 ? -18.888 9.526 -1.760 1.00 83.19 212 GLN A N 1
ATOM 1604 C CA . GLN A 1 212 ? -17.588 8.969 -1.363 1.00 83.19 212 GLN A CA 1
ATOM 1605 C C . GLN A 1 212 ? -17.364 7.567 -1.942 1.00 83.19 212 GLN A C 1
ATOM 1607 O O . GLN A 1 212 ? -16.286 7.275 -2.456 1.00 83.19 212 GLN A O 1
ATOM 1612 N N . ILE A 1 213 ? -18.384 6.704 -1.908 1.00 85.75 213 ILE A N 1
ATOM 1613 C CA . ILE A 1 213 ? -18.315 5.373 -2.521 1.00 85.75 213 ILE A CA 1
ATOM 1614 C C . ILE A 1 213 ? -18.064 5.487 -4.028 1.00 85.75 213 ILE A C 1
ATOM 1616 O O . ILE A 1 213 ? -17.233 4.752 -4.552 1.00 85.75 213 ILE A O 1
ATOM 1620 N N . GLU A 1 214 ? -18.736 6.399 -4.733 1.00 87.31 214 GLU A N 1
ATOM 1621 C CA . GLU A 1 214 ? -18.511 6.603 -6.170 1.00 87.31 214 GLU A CA 1
ATOM 1622 C C . GLU A 1 214 ? -17.089 7.084 -6.478 1.00 87.31 214 GLU A C 1
ATOM 1624 O O . GLU A 1 214 ? -16.463 6.578 -7.411 1.00 87.31 214 GLU A O 1
ATOM 1629 N N . GLN A 1 215 ? -16.544 7.996 -5.668 1.00 85.94 215 GLN A N 1
ATOM 1630 C CA . GLN A 1 215 ? -15.147 8.421 -5.792 1.00 85.94 215 GLN A CA 1
ATOM 1631 C C . GLN A 1 215 ? -14.184 7.248 -5.587 1.00 85.94 215 GLN A C 1
ATOM 1633 O O . GLN A 1 215 ? -13.258 7.075 -6.378 1.00 85.94 215 GLN A O 1
ATOM 1638 N N . LEU A 1 216 ? -14.425 6.402 -4.581 1.00 83.81 216 LEU A N 1
ATOM 1639 C CA . LEU A 1 216 ? -13.607 5.213 -4.329 1.00 83.81 216 LEU A CA 1
ATOM 1640 C C . LEU A 1 216 ? -13.681 4.211 -5.486 1.00 83.81 216 LEU A C 1
ATOM 1642 O O . LEU A 1 216 ? -12.643 3.726 -5.930 1.00 83.81 216 LEU A O 1
ATOM 1646 N N . VAL A 1 217 ? -14.878 3.941 -6.018 1.00 85.31 217 VAL A N 1
ATOM 1647 C CA . VAL A 1 217 ? -15.064 3.084 -7.204 1.00 85.31 217 VAL A CA 1
ATOM 1648 C C . VAL A 1 217 ? -14.239 3.619 -8.377 1.00 85.31 217 VAL A C 1
ATOM 1650 O O . VAL A 1 217 ? -13.510 2.864 -9.020 1.00 85.31 217 VAL A O 1
ATOM 1653 N N . TYR A 1 218 ? -14.317 4.926 -8.637 1.00 86.69 218 TYR A N 1
ATOM 1654 C CA . TYR A 1 218 ? -13.574 5.562 -9.720 1.00 86.69 218 TYR A CA 1
ATOM 1655 C C . TYR A 1 218 ? -12.055 5.462 -9.521 1.00 86.69 218 TYR A C 1
ATOM 1657 O O . TYR A 1 218 ? -11.336 5.088 -10.447 1.00 86.69 218 TYR A O 1
ATOM 1665 N N . MET A 1 219 ? -11.561 5.750 -8.313 1.00 84.62 219 MET A N 1
ATOM 1666 C CA . MET A 1 219 ? -10.134 5.663 -7.992 1.00 84.62 219 MET A CA 1
ATOM 1667 C C . MET A 1 219 ? -9.592 4.243 -8.175 1.00 84.62 219 MET A C 1
ATOM 1669 O O . MET A 1 219 ? -8.534 4.077 -8.781 1.00 84.62 219 MET A O 1
ATOM 1673 N N . ARG A 1 220 ? -10.329 3.222 -7.715 1.00 86.56 220 ARG A N 1
ATOM 1674 C CA . ARG A 1 220 ? -9.941 1.810 -7.874 1.00 86.56 220 ARG A CA 1
ATOM 1675 C C . ARG A 1 220 ? -9.886 1.400 -9.345 1.00 86.56 220 ARG A C 1
ATOM 1677 O O . ARG A 1 220 ? -8.890 0.829 -9.783 1.00 86.56 220 ARG A O 1
ATOM 1684 N N . ALA A 1 221 ? -10.905 1.766 -10.125 1.00 85.19 221 ALA A N 1
ATOM 1685 C CA . ALA A 1 221 ? -10.938 1.488 -11.559 1.00 85.19 221 ALA A CA 1
ATOM 1686 C C . ALA A 1 221 ? -9.772 2.158 -12.306 1.00 85.19 221 ALA A C 1
ATOM 1688 O O . ALA A 1 221 ? -9.141 1.531 -13.158 1.00 85.19 221 ALA A O 1
ATOM 1689 N N . ASN A 1 222 ? -9.452 3.408 -11.960 1.00 87.06 222 ASN A N 1
ATOM 1690 C CA . ASN A 1 222 ? -8.336 4.134 -12.558 1.00 87.06 222 ASN A CA 1
ATOM 1691 C C . ASN A 1 222 ? -6.979 3.503 -12.206 1.00 87.06 222 ASN A C 1
ATOM 1693 O O . ASN A 1 222 ? -6.156 3.292 -13.093 1.00 87.06 222 ASN A O 1
ATOM 1697 N N . ALA A 1 223 ? -6.763 3.137 -10.938 1.00 84.25 223 ALA A N 1
ATOM 1698 C CA . ALA A 1 223 ? -5.544 2.448 -10.513 1.00 84.25 223 ALA A CA 1
ATOM 1699 C C . ALA A 1 223 ? -5.360 1.115 -11.262 1.00 84.25 223 ALA A C 1
ATOM 1701 O O . ALA A 1 223 ? -4.274 0.825 -11.766 1.00 84.25 223 ALA A O 1
ATOM 1702 N N . LYS A 1 224 ? -6.439 0.334 -11.424 1.00 87.44 224 LYS A N 1
ATOM 1703 C CA . LYS A 1 224 ? -6.397 -0.926 -12.179 1.00 87.44 224 LYS A CA 1
ATOM 1704 C C . LYS A 1 224 ? -6.061 -0.695 -13.654 1.00 87.44 224 LYS A C 1
ATOM 1706 O O . LYS A 1 224 ? -5.256 -1.430 -14.221 1.00 87.44 224 LYS A O 1
ATOM 1711 N N . ALA A 1 225 ? -6.643 0.333 -14.272 1.00 88.06 225 ALA A N 1
ATOM 1712 C CA . ALA A 1 225 ? -6.349 0.693 -15.658 1.00 88.06 225 ALA A CA 1
ATOM 1713 C C . ALA A 1 225 ? -4.873 1.083 -15.855 1.00 88.06 225 ALA A C 1
ATOM 1715 O O . ALA A 1 225 ? -4.256 0.657 -16.830 1.00 88.06 225 ALA A O 1
ATOM 1716 N N . GLN A 1 226 ? -4.288 1.828 -14.912 1.00 88.31 226 GLN A N 1
ATOM 1717 C CA . GLN A 1 226 ? -2.863 2.167 -14.933 1.00 88.31 226 GLN A CA 1
ATOM 1718 C C . GLN A 1 226 ? -1.979 0.916 -14.830 1.00 88.31 226 GLN A C 1
ATOM 1720 O O . GLN A 1 226 ? -1.053 0.767 -15.625 1.00 88.31 226 GLN A O 1
ATOM 1725 N N . MET A 1 227 ? -2.291 -0.020 -13.925 1.00 89.25 227 MET A N 1
ATOM 1726 C CA . MET A 1 227 ? -1.532 -1.275 -13.820 1.00 89.25 227 MET A CA 1
ATOM 1727 C C . MET A 1 227 ? -1.627 -2.130 -15.089 1.00 89.25 227 MET A C 1
ATOM 1729 O O . MET A 1 227 ? -0.619 -2.686 -15.522 1.00 89.25 227 MET A O 1
ATOM 1733 N N . LEU A 1 228 ? -2.806 -2.209 -15.715 1.00 90.69 228 LEU A N 1
ATOM 1734 C CA . LEU A 1 228 ? -2.984 -2.919 -16.986 1.00 90.69 228 LEU A CA 1
ATOM 1735 C C . LEU A 1 228 ? -2.177 -2.275 -18.120 1.00 90.69 228 LEU A C 1
ATOM 1737 O O . LEU A 1 228 ? -1.516 -2.987 -18.866 1.00 90.69 228 LEU A O 1
ATOM 1741 N N . CYS A 1 229 ? -2.162 -0.943 -18.205 1.00 90.56 229 CYS A N 1
ATOM 1742 C CA . CYS A 1 229 ? -1.350 -0.225 -19.188 1.00 90.56 229 CYS A CA 1
ATOM 1743 C C . CYS A 1 229 ? 0.145 -0.551 -19.034 1.00 90.56 229 CYS A C 1
ATOM 1745 O O . CYS A 1 229 ? 0.815 -0.917 -19.999 1.00 90.56 229 CYS A O 1
ATOM 1747 N N . ILE A 1 230 ? 0.661 -0.502 -17.801 1.00 92.56 230 ILE A N 1
ATOM 1748 C CA . ILE A 1 230 ? 2.064 -0.837 -17.514 1.00 92.56 230 ILE A CA 1
ATOM 1749 C C . ILE A 1 230 ? 2.360 -2.295 -17.867 1.00 92.56 230 ILE A C 1
ATOM 1751 O O . ILE A 1 230 ? 3.407 -2.582 -18.450 1.00 92.56 230 ILE A O 1
ATOM 1755 N N . ARG A 1 231 ? 1.441 -3.216 -17.557 1.00 93.12 231 ARG A N 1
ATOM 1756 C CA . ARG A 1 231 ? 1.560 -4.629 -17.929 1.00 93.12 231 ARG A CA 1
ATOM 1757 C C . ARG A 1 231 ? 1.653 -4.807 -19.444 1.00 93.12 231 ARG A C 1
ATOM 1759 O O . ARG A 1 231 ? 2.552 -5.504 -19.902 1.00 93.12 231 ARG A O 1
ATOM 1766 N N . ASP A 1 232 ? 0.791 -4.147 -20.211 1.00 92.12 232 ASP A N 1
ATOM 1767 C CA . ASP A 1 232 ? 0.786 -4.229 -21.676 1.00 92.12 232 ASP A CA 1
ATOM 1768 C C . ASP A 1 232 ? 2.091 -3.676 -22.277 1.00 92.12 232 ASP A C 1
ATOM 1770 O O . ASP A 1 232 ? 2.673 -4.286 -23.177 1.00 92.12 232 ASP A O 1
ATOM 1774 N N . ILE A 1 233 ? 2.605 -2.555 -21.752 1.00 92.06 233 ILE A N 1
ATOM 1775 C CA . ILE A 1 233 ? 3.930 -2.030 -22.129 1.00 92.06 233 ILE A CA 1
ATOM 1776 C C . ILE A 1 233 ? 5.018 -3.063 -21.808 1.00 92.06 233 ILE A C 1
ATOM 1778 O O . ILE A 1 233 ? 5.848 -3.371 -22.659 1.00 92.06 233 ILE A O 1
ATOM 1782 N N . THR A 1 234 ? 4.987 -3.641 -20.607 1.00 91.81 234 THR A N 1
ATOM 1783 C CA . THR A 1 234 ? 5.988 -4.617 -20.154 1.00 91.81 234 THR A CA 1
ATOM 1784 C C . THR A 1 234 ? 5.981 -5.882 -21.018 1.00 91.81 234 THR A C 1
ATOM 1786 O O . THR A 1 234 ? 7.040 -6.365 -21.412 1.00 91.81 234 THR A O 1
ATOM 1789 N N . GLN A 1 235 ? 4.805 -6.378 -21.410 1.00 91.12 235 GLN A N 1
ATOM 1790 C CA . GLN A 1 235 ? 4.678 -7.547 -22.285 1.00 91.12 235 GLN A CA 1
ATOM 1791 C C . GLN A 1 235 ? 5.237 -7.304 -23.689 1.00 91.12 235 GLN A C 1
ATOM 1793 O O . GLN A 1 235 ? 5.81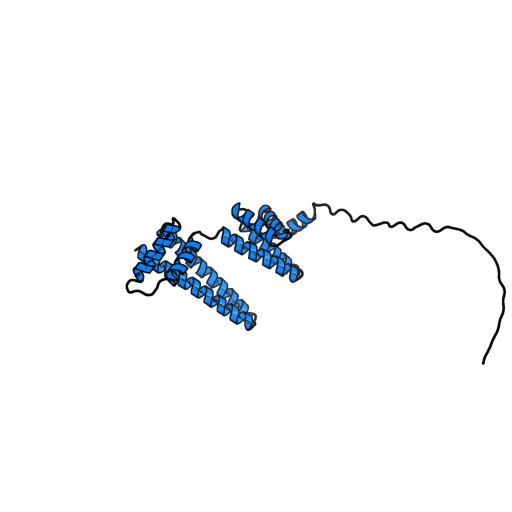4 -8.220 -24.272 1.00 91.12 235 GLN A O 1
ATOM 1798 N N . ARG A 1 236 ? 5.120 -6.081 -24.229 1.00 90.75 236 ARG A N 1
ATOM 1799 C CA . ARG A 1 236 ? 5.748 -5.717 -25.513 1.00 90.75 236 ARG A CA 1
ATOM 1800 C C . ARG A 1 236 ? 7.274 -5.771 -25.449 1.00 90.75 236 ARG A C 1
ATOM 1802 O O . ARG A 1 236 ? 7.893 -6.192 -26.418 1.00 90.75 236 ARG A O 1
ATOM 1809 N N . ILE A 1 237 ? 7.864 -5.405 -24.309 1.00 88.81 237 ILE A N 1
ATOM 1810 C CA . ILE A 1 237 ? 9.318 -5.470 -24.077 1.00 88.81 237 ILE A CA 1
ATOM 1811 C C . ILE A 1 237 ? 9.795 -6.928 -23.991 1.00 88.81 237 ILE A C 1
ATOM 1813 O O . ILE A 1 237 ? 10.885 -7.258 -24.460 1.00 88.81 237 ILE A O 1
ATOM 1817 N N . SER A 1 238 ? 8.995 -7.792 -23.360 1.00 76.12 238 SER A N 1
ATOM 1818 C CA . SER A 1 238 ? 9.310 -9.207 -23.122 1.00 76.12 238 SER A CA 1
ATOM 1819 C C . SER A 1 238 ? 9.062 -10.133 -24.328 1.00 76.12 238 SER A C 1
ATOM 1821 O O . SER A 1 238 ? 9.494 -11.293 -24.277 1.00 76.12 238 SER A O 1
ATOM 1823 N N . ALA A 1 239 ? 8.350 -9.661 -25.360 1.00 71.88 239 ALA A N 1
ATOM 1824 C CA . ALA A 1 239 ? 7.952 -10.416 -26.557 1.00 71.88 239 ALA A CA 1
ATOM 1825 C C . ALA A 1 239 ? 9.069 -10.537 -27.609 1.00 71.88 239 ALA A C 1
ATOM 1827 O O . ALA A 1 239 ? 9.197 -11.645 -28.185 1.00 71.88 239 ALA A O 1
#

Organism: Ostreococcus lucimarinus (strain CCE9901) (NCBI:txid436017)

Radius of gyration: 34.0 Å; Cα contacts (8 Å, |Δi|>4): 127; chains: 1; bounding box: 69×64×122 Å

Solvent-accessible surface area (backbone atoms only — not comparable to full-atom values): 14135 Å² total; per-residue (Å²): 138,80,90,76,90,78,86,88,82,84,84,88,81,87,90,81,89,82,82,93,75,83,87,73,85,76,77,76,77,77,75,78,77,68,96,65,56,65,64,52,52,53,49,59,65,45,69,75,53,60,100,75,51,49,76,65,21,45,52,53,38,48,53,46,72,65,38,90,44,73,67,51,26,47,54,51,51,54,52,25,43,77,70,66,64,54,42,71,28,23,38,50,42,33,46,53,51,28,53,50,35,57,75,70,66,53,59,67,70,56,40,51,52,37,45,52,52,28,51,52,46,43,53,50,40,48,61,67,65,49,58,73,62,58,61,38,49,54,52,32,55,54,52,59,73,66,57,74,94,56,101,57,48,73,60,53,53,43,48,45,48,54,50,40,36,51,75,70,74,48,55,70,69,60,49,50,52,49,50,53,52,49,53,53,52,49,51,56,51,48,55,51,48,53,51,51,52,50,53,44,56,75,73,64,61,55,72,73,57,49,54,50,50,52,52,51,54,51,52,53,54,51,54,51,51,52,53,51,51,53,46,55,45,50,50,65,74,74,105

Foldseek 3Di:
DDDDDDDDDDDDDDDDDDDDDDDPDDDDPPPPDDPPVVVVVVVVLCVVQDPPADPLLLVLLVCLVPDPDPVSSVVSLVVCLVVVVLDPNNLSSLVSVLVSCVVVVHDPVVSVVSVVSSVVSVVSSCVSPPPLLVVLLVQLLVLLVVDDDDPPNLVSSLVSSVVSCVVSVHDLVVSLVVLVVVLVVLVVVVVVLVVVVVVCVVVPDDPVVVVVSVVVVVVSVVVSVSSVVNSVSSVVVVD

pLDDT: mean 76.25, std 19.02, range [31.91, 93.38]

Sequence (239 aa):
MPCARAVALAPARAPCATKPRANRRRAKPLARANEGDGLREALSAAQQAPDNVTERDFSNYYKVLNSQSPEEAQEVVDAMSASGELTEGVVEAALATMQTAESKGERPEIVQALKGVFEYLLESYQRANAPAELSVIDAVVAKLNALEESDDDAKAEENVVLECVREANMDVKAFEQSLDGFLVAMEEQDAQFDAQVREMREKGVAPEQAEQIEQLVYMRANAKAQMLCIRDITQRISA

Secondary structure (DSSP, 8-state):
--------------------------PPP-----TTHHHHHHHHHGGG--TT--HHHHHHHHHHHT-SSHHHHHHHHHHHHHHT---HHHHHHHHHHHHHHHHTT--HHHHHHHHHHHHHHHHHHHHHT--HHHHHHHHHHHHHHTPPP-TTHHHHHHHHHHHHHHHTT--HHHHHHHHHHHHHHHHHHHHHHHHHHHHHHHH---HHHHHHHHHHHHHHHHHHHHHHHHHHHHHHHH-

Mean predicted aligned error: 16.62 Å